Protein 3WWC (pdb70)

B-factor: mean 17.79, std 10.92, range [6.3, 58.39]

InterPro domains:
  IPR029058 Alpha/Beta hydrolase fold [G3DSA:3.40.50.1820] (49-379)
  IPR029058 Alpha/Beta hydrolase fold [SSF53474] (45-348)
  IPR050955 Plant Biomass Hydrolyzing Esterase [PTHR43037] (59-246)

Structure (mmCIF, N/CA/C/O backbone):
data_3WWC
#
_entry.id   3WWC
#
_cell.length_a   58.326
_cell.length_b   65.236
_cell.length_c   84.334
_cell.angle_alpha   90.00
_cell.angle_beta   90.00
_cell.angle_gamma   90.00
#
_symmetry.space_group_name_H-M   'P 21 21 21'
#
loop_
_entity.id
_entity.type
_entity.pdbx_description
1 polymer 'Oxidized polyvinyl alcohol hydrolase'
2 non-polymer 'CITRIC ACID'
3 non-polymer 'butanoic acid'
4 water water
#
loop_
_atom_site.group_PDB
_atom_site.id
_atom_site.type_symbol
_atom_site.label_atom_id
_atom_site.label_alt_id
_atom_site.label_comp_id
_atom_site.label_asym_id
_atom_site.label_entity_id
_atom_site.label_seq_id
_atom_site.pdbx_PDB_ins_code
_atom_site.Cartn_x
_atom_site.Cartn_y
_atom_site.Cartn_z
_atom_site.occupancy
_atom_site.B_iso_or_equiv
_atom_site.auth_seq_id
_atom_site.auth_comp_id
_atom_site.auth_asym_id
_atom_site.auth_atom_id
_atom_site.pdbx_PDB_model_num
ATOM 1 N N . VAL A 1 23 ? 17.721 -4.479 -20.740 1.00 43.50 18 VAL A N 1
ATOM 2 C CA . VAL A 1 23 ? 19.029 -5.217 -20.756 1.00 42.21 18 VAL A CA 1
ATOM 3 C C . VAL A 1 23 ? 19.279 -6.056 -22.017 1.00 41.50 18 VAL A C 1
ATOM 4 O O . VAL A 1 23 ? 18.424 -6.846 -22.432 1.00 42.88 18 VAL A O 1
ATOM 8 N N . LYS A 1 24 ? 20.467 -5.899 -22.599 1.00 39.85 19 LYS A N 1
ATOM 9 C CA . LYS A 1 24 ? 20.856 -6.642 -23.795 1.00 37.02 19 LYS A CA 1
ATOM 10 C C . LYS A 1 24 ? 22.036 -7.564 -23.464 1.00 34.03 19 LYS A C 1
ATOM 11 O O . LYS A 1 24 ? 23.053 -7.124 -22.947 1.00 34.33 19 LYS A O 1
ATOM 17 N N . TRP A 1 25 ? 21.893 -8.837 -23.761 1.00 29.04 20 TRP A N 1
ATOM 18 C CA . TRP A 1 25 ? 22.940 -9.782 -23.449 1.00 25.52 20 TRP A CA 1
ATOM 19 C C . TRP A 1 25 ? 23.946 -9.829 -24.586 1.00 25.08 20 TRP A C 1
ATOM 20 O O . TRP A 1 25 ? 23.602 -10.140 -25.723 1.00 23.73 20 TRP A O 1
ATOM 31 N N . GLU A 1 26 ? 25.205 -9.519 -24.289 1.00 23.94 21 GLU A N 1
ATOM 32 C CA . GLU A 1 26 ? 26.216 -9.522 -25.345 1.00 23.38 21 GLU A CA 1
ATOM 33 C C . GLU A 1 26 ? 27.602 -9.619 -24.728 1.00 21.18 21 GLU A C 1
ATOM 34 O O . GLU A 1 26 ? 27.811 -9.175 -23.598 1.00 19.39 21 GLU A O 1
ATOM 40 N N . CYS A 1 27 ? 28.539 -10.219 -25.453 1.00 19.48 22 CYS A N 1
ATOM 41 C CA . CYS A 1 27 ? 29.918 -10.315 -24.963 1.00 19.43 22 CYS A CA 1
ATOM 42 C C . CYS A 1 27 ? 30.864 -9.699 -25.957 1.00 19.48 22 CYS A C 1
ATOM 43 O O . CYS A 1 27 ? 30.506 -9.521 -27.125 1.00 20.18 22 CYS A O 1
ATOM 46 N N . PRO A 1 28 ? 32.055 -9.278 -25.495 1.00 18.76 23 PRO A N 1
ATOM 47 C CA . PRO A 1 28 ? 33.029 -8.721 -26.441 1.00 17.91 23 PRO A CA 1
ATOM 48 C C . PRO A 1 28 ? 33.242 -9.882 -27.399 1.00 18.47 23 PRO A C 1
ATOM 49 O O . PRO A 1 28 ? 33.246 -11.053 -27.005 1.00 16.72 23 PRO A O 1
ATOM 53 N N . ALA A 1 29 ? 33.446 -9.574 -28.668 1.00 18.43 24 ALA A N 1
ATOM 54 C CA . ALA A 1 29 ? 33.584 -10.632 -29.664 1.00 20.00 24 ALA A CA 1
ATOM 55 C C . ALA A 1 29 ? 34.554 -11.718 -29.354 1.00 20.69 24 ALA A C 1
ATOM 56 O O . ALA A 1 29 ? 35.750 -11.459 -29.075 1.00 22.31 24 ALA A O 1
ATOM 58 N N . GLY A 1 30 ? 34.044 -12.934 -29.421 1.00 21.30 25 GLY A N 1
ATOM 59 C CA . GLY A 1 30 ? 34.871 -14.094 -29.208 1.00 23.16 25 GLY A CA 1
ATOM 60 C C . GLY A 1 30 ? 35.094 -14.471 -27.760 1.00 23.09 25 GLY A C 1
ATOM 61 O O . GLY A 1 30 ? 35.776 -15.476 -27.500 1.00 23.55 25 GLY A O 1
ATOM 62 N N . TYR A 1 31 ? 34.543 -13.701 -26.819 1.00 21.45 26 TYR A N 1
ATOM 63 C CA . TYR A 1 31 ? 34.759 -14.054 -25.418 1.00 20.61 26 TYR A CA 1
ATOM 64 C C . TYR A 1 31 ? 33.919 -15.251 -25.032 1.00 20.88 26 TYR A C 1
ATOM 65 O O . TYR A 1 31 ? 32.716 -15.274 -25.252 1.00 24.65 26 TYR A O 1
ATOM 74 N N . GLU A 1 32 ? 34.529 -16.251 -24.426 1.00 21.50 27 GLU A N 1
ATOM 75 C CA . GLU A 1 32 ? 33.782 -17.445 -24.074 1.00 22.41 27 GLU A CA 1
ATOM 76 C C . GLU A 1 32 ? 33.611 -17.491 -22.565 1.00 21.53 27 GLU A C 1
ATOM 77 O O . GLU A 1 32 ? 34.546 -17.820 -21.868 1.00 21.30 27 GLU A O 1
ATOM 83 N N . VAL A 1 33 ? 32.430 -17.146 -22.071 1.00 20.83 28 VAL A N 1
ATOM 84 C CA . VAL A 1 33 ? 32.151 -17.177 -20.641 1.00 20.63 28 VAL A CA 1
ATOM 85 C C . VAL A 1 33 ? 32.106 -18.580 -20.106 1.00 20.42 28 VAL A C 1
ATOM 86 O O . VAL A 1 33 ? 31.669 -19.513 -20.796 1.00 20.16 28 VAL A O 1
ATOM 90 N N . LYS A 1 34 ? 32.576 -18.755 -18.883 1.00 17.78 29 LYS A N 1
ATOM 91 C CA . LYS A 1 34 ? 32.578 -20.066 -18.290 1.00 19.30 29 LYS A CA 1
ATOM 92 C C . LYS A 1 34 ? 32.197 -20.042 -16.830 1.00 18.76 29 LYS A C 1
ATOM 93 O O . LYS A 1 34 ? 32.190 -18.980 -16.198 1.00 17.13 29 LYS A O 1
ATOM 99 N N . GLU A 1 35 ? 31.870 -21.219 -16.299 1.00 18.37 30 GLU A N 1
ATOM 100 C CA . GLU A 1 35 ? 31.588 -21.331 -14.888 1.00 17.20 30 GLU A CA 1
ATOM 101 C C . GLU A 1 35 ? 32.954 -21.194 -14.261 1.00 16.88 30 GLU A C 1
ATOM 102 O O . GLU A 1 35 ? 33.964 -21.632 -14.825 1.00 19.32 30 GLU A O 1
ATOM 108 N N . GLY A 1 36 ? 33.014 -20.585 -13.091 1.00 14.18 31 GLY A N 1
ATOM 109 C CA . GLY A 1 36 ? 34.275 -20.421 -12.407 1.00 12.73 31 GLY A CA 1
ATOM 110 C C . GLY A 1 36 ? 35.020 -19.154 -12.799 1.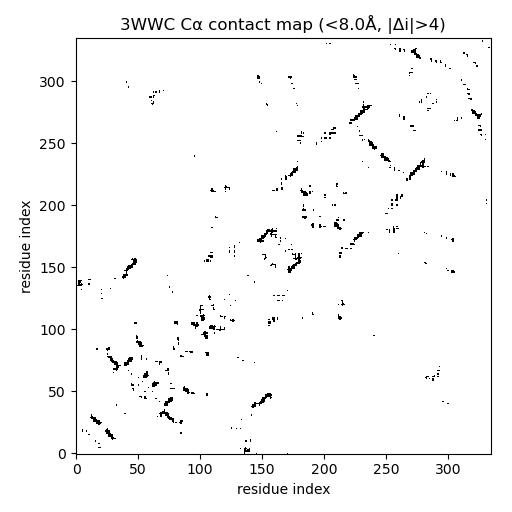00 11.74 31 GLY A C 1
ATOM 111 O O . GLY A 1 36 ? 34.396 -18.142 -13.126 1.00 11.02 31 GLY A O 1
ATOM 112 N N . LEU A 1 37 ? 36.343 -19.216 -12.810 1.00 11.16 32 LEU A N 1
ATOM 113 C CA . LEU A 1 37 ? 37.152 -18.051 -13.112 1.00 11.48 32 LEU A CA 1
ATOM 114 C C . LEU A 1 37 ? 37.221 -17.684 -14.584 1.00 12.42 32 LEU A C 1
ATOM 115 O O . LEU A 1 37 ? 37.498 -18.578 -15.424 1.00 13.47 32 LEU A O 1
ATOM 120 N N . ASN A 1 38 ? 36.914 -16.414 -14.913 1.00 10.06 33 ASN A N 1
ATOM 121 C CA . ASN A 1 38 ? 36.986 -15.887 -16.296 1.00 10.06 33 ASN A CA 1
ATOM 122 C C . ASN A 1 38 ? 38.067 -14.842 -16.274 1.00 11.71 33 ASN A C 1
ATOM 123 O O . ASN A 1 38 ? 38.058 -13.973 -15.403 1.00 11.40 33 ASN A O 1
ATOM 128 N N . VAL A 1 39 ? 39.009 -14.893 -17.208 1.00 11.37 34 VAL A N 1
ATOM 129 C CA . VAL A 1 39 ? 40.109 -13.942 -17.224 1.00 11.55 34 VAL A CA 1
ATOM 130 C C . VAL A 1 39 ? 40.212 -13.237 -18.562 1.00 11.07 34 VAL A C 1
ATOM 131 O O . VAL A 1 39 ? 39.502 -13.617 -19.512 1.00 11.59 34 VAL A O 1
ATOM 135 N N . ASP A 1 40 ? 41.072 -12.232 -18.651 1.00 11.17 35 ASP A N 1
ATOM 136 C CA . ASP A 1 40 ? 41.284 -11.446 -19.878 1.00 12.05 35 ASP A CA 1
ATOM 137 C C . ASP A 1 40 ? 40.031 -10.886 -20.538 1.00 13.33 35 ASP A C 1
ATOM 138 O O . ASP A 1 40 ? 39.915 -10.790 -21.789 1.00 13.52 35 ASP A O 1
ATOM 143 N N . PHE A 1 41 ? 39.082 -10.462 -19.701 1.00 11.28 36 PHE A N 1
ATOM 144 C CA . PHE A 1 41 ? 37.850 -9.868 -20.239 1.00 11.86 36 PHE A CA 1
ATOM 145 C C . PHE A 1 41 ? 38.240 -8.445 -20.582 1.00 12.29 36 PHE A C 1
ATOM 146 O O . PHE A 1 41 ? 38.630 -7.654 -19.711 1.00 11.78 36 PHE A O 1
ATOM 154 N N . PRO A 1 42 ? 38.112 -8.050 -21.852 1.00 12.28 37 PRO A N 1
ATOM 155 C CA . PRO A 1 42 ? 38.503 -6.705 -22.286 1.00 12.99 37 PRO A CA 1
ATOM 156 C C . PRO A 1 42 ? 37.488 -5.651 -21.944 1.00 13.98 37 PRO A C 1
ATOM 157 O O . PRO A 1 42 ? 36.319 -5.801 -22.297 1.00 16.64 37 PRO A O 1
ATOM 161 N N . HIS A 1 43 ? 37.935 -4.611 -21.257 1.00 13.23 38 HIS A N 1
ATOM 162 C CA . HIS A 1 43 ? 37.059 -3.492 -20.967 1.00 14.52 38 HIS A CA 1
ATOM 163 C C . HIS A 1 43 ? 37.862 -2.204 -20.789 1.00 15.49 38 HIS A C 1
ATOM 164 O O . HIS A 1 43 ? 38.716 -2.120 -19.931 1.00 15.57 38 HIS A O 1
ATOM 171 N N . LYS A 1 44 ? 37.554 -1.186 -21.584 1.00 18.71 39 LYS A N 1
ATOM 172 C CA . LYS A 1 44 ? 38.237 0.119 -21.492 1.00 18.85 39 LYS A CA 1
ATOM 173 C C . LYS A 1 44 ? 39.771 0.049 -21.421 1.00 19.77 39 LYS A C 1
ATOM 174 O O . LYS A 1 44 ? 40.390 0.736 -20.620 1.00 20.81 39 LYS A O 1
ATOM 180 N N . GLY A 1 45 ? 40.364 -0.803 -22.251 1.00 19.17 40 GLY A N 1
ATOM 181 C CA . GLY A 1 45 ? 41.810 -0.939 -22.262 1.00 19.91 40 GLY A CA 1
ATOM 182 C C . GLY A 1 45 ? 42.417 -1.789 -21.155 1.00 18.77 40 GLY A C 1
ATOM 183 O O . GLY A 1 45 ? 43.645 -1.906 -21.063 1.00 19.47 40 GLY A O 1
ATOM 184 N N . MET A 1 46 ? 41.583 -2.330 -20.277 1.00 16.63 41 MET A N 1
ATOM 185 C CA . MET A 1 46 ? 42.077 -3.197 -19.202 1.00 15.10 41 MET A CA 1
ATOM 186 C C . MET A 1 46 ? 41.647 -4.626 -19.484 1.00 14.00 41 MET A C 1
ATOM 187 O O . MET A 1 46 ? 40.771 -4.855 -20.311 1.00 14.39 41 MET A O 1
ATOM 192 N N . LYS A 1 47 ? 42.295 -5.578 -18.817 1.00 14.34 42 LYS A N 1
ATOM 193 C CA . LYS A 1 47 ? 41.931 -6.982 -18.909 1.00 12.63 42 LYS A CA 1
ATOM 194 C C . LYS A 1 47 ? 41.474 -7.291 -17.506 1.00 11.97 42 LYS A C 1
ATOM 195 O O . LYS A 1 47 ? 42.253 -7.165 -16.552 1.00 11.97 42 LYS A O 1
ATOM 201 N N . ARG A 1 48 ? 40.220 -7.712 -17.408 1.00 9.63 43 ARG A N 1
ATOM 202 C CA . ARG A 1 48 ? 39.600 -7.988 -16.127 1.00 9.76 43 ARG A CA 1
ATOM 203 C C . ARG A 1 48 ? 39.238 -9.447 -15.901 1.00 11.07 43 ARG A C 1
ATOM 204 O O . ARG A 1 48 ? 39.179 -10.248 -16.836 1.00 10.86 43 ARG A O 1
ATOM 212 N N . ALA A 1 49 ? 38.951 -9.801 -14.648 1.00 8.84 44 ALA A N 1
ATOM 213 C CA . ALA A 1 49 ? 38.575 -11.150 -14.327 1.00 8.92 44 ALA A CA 1
ATOM 214 C C . ALA A 1 49 ? 37.382 -11.140 -13.405 1.00 8.33 44 ALA A C 1
ATOM 215 O O . ALA A 1 49 ? 37.130 -10.150 -12.691 1.00 8.70 44 ALA A O 1
ATOM 217 N N . PHE A 1 50 ? 36.673 -12.254 -13.397 1.00 7.89 45 PHE A N 1
ATOM 218 C CA . PHE A 1 50 ? 35.511 -12.402 -12.529 1.00 8.24 45 PHE A CA 1
ATOM 219 C C . PHE A 1 50 ? 35.175 -13.866 -12.415 1.00 9.31 45 PHE A C 1
ATOM 220 O O . PHE A 1 50 ? 35.613 -14.685 -13.246 1.00 9.40 45 PHE A O 1
ATOM 228 N N . ILE A 1 51 ? 34.428 -14.225 -11.378 1.00 9.25 46 ILE A N 1
ATOM 229 C CA . ILE A 1 51 ? 34.117 -15.629 -11.113 1.00 9.77 46 ILE A CA 1
ATOM 230 C C . ILE A 1 51 ? 32.615 -15.812 -11.137 1.00 9.93 46 ILE A C 1
ATOM 231 O O . ILE A 1 51 ? 31.856 -15.041 -10.520 1.00 10.20 46 ILE A O 1
ATOM 236 N N . VAL A 1 52 ? 32.173 -16.893 -11.766 1.00 9.49 47 VAL A N 1
ATOM 237 C CA . VAL A 1 52 ? 30.754 -17.161 -11.878 1.00 10.41 47 VAL A CA 1
ATOM 238 C C . VAL A 1 52 ? 30.364 -18.438 -11.168 1.00 12.14 47 VAL A C 1
ATOM 239 O O . VAL A 1 52 ? 30.964 -19.511 -11.393 1.00 12.95 47 VAL A O 1
ATOM 243 N N . TYR A 1 53 ? 29.359 -18.346 -10.293 1.00 10.74 48 TYR A N 1
ATOM 244 C CA . TYR A 1 53 ? 28.793 -19.551 -9.657 1.00 12.44 48 TYR A CA 1
ATOM 245 C C . TYR A 1 53 ? 27.312 -19.546 -10.114 1.00 12.85 48 TYR A C 1
ATOM 246 O O . TYR A 1 53 ? 26.473 -18.783 -9.589 1.00 11.66 48 TYR A O 1
ATOM 255 N N . PRO A 1 54 ? 26.934 -20.420 -11.071 1.00 13.50 49 PRO A N 1
ATOM 256 C CA . PRO A 1 54 ? 25.541 -20.443 -11.540 1.00 12.91 49 PRO A CA 1
ATOM 257 C C . PRO A 1 54 ? 24.560 -20.887 -10.466 1.00 13.23 49 PRO A C 1
ATOM 258 O O . PRO A 1 54 ? 24.857 -21.726 -9.611 1.00 14.98 49 PRO A O 1
ATOM 262 N N . ALA A 1 55 ? 23.364 -20.303 -10.512 1.00 13.35 50 ALA A N 1
ATOM 263 C CA . ALA A 1 55 ? 22.339 -20.613 -9.533 1.00 13.46 50 ALA A CA 1
ATOM 264 C C . ALA A 1 55 ? 21.958 -22.064 -9.503 1.00 16.69 50 ALA A C 1
ATOM 265 O O . ALA A 1 55 ? 21.818 -22.660 -10.573 1.00 19.30 50 ALA A O 1
ATOM 267 N N . LYS A 1 56 ? 21.714 -22.573 -8.303 1.00 17.73 51 LYS A N 1
ATOM 268 C CA . LYS A 1 56 ? 21.227 -23.962 -8.096 1.00 22.34 51 LYS A CA 1
ATOM 269 C C . LYS A 1 56 ? 19.732 -23.967 -7.766 1.00 23.71 51 LYS A C 1
ATOM 270 O O . LYS A 1 56 ? 19.195 -22.997 -7.212 1.00 22.79 51 LYS A O 1
ATOM 276 N N . ASN A 1 57 ? 19.062 -25.090 -8.068 1.00 25.05 52 ASN A N 1
ATOM 277 C CA . ASN A 1 57 ? 17.616 -25.270 -7.796 1.00 26.29 52 ASN A CA 1
ATOM 278 C C . ASN A 1 57 ? 16.692 -24.232 -8.426 1.00 26.82 52 ASN A C 1
ATOM 279 O O . ASN A 1 57 ? 15.604 -23.951 -7.880 1.00 28.20 52 ASN A O 1
ATOM 284 N N . VAL A 1 58 ? 17.100 -23.683 -9.569 1.00 25.79 53 VAL A N 1
ATOM 285 C CA . VAL A 1 58 ? 16.308 -22.655 -10.242 1.00 27.38 53 VAL A CA 1
ATOM 286 C C . VAL A 1 58 ? 16.031 -23.010 -11.699 1.00 28.51 53 VAL A C 1
ATOM 287 O O . VAL A 1 58 ? 16.956 -23.386 -12.418 1.00 29.99 53 VAL A O 1
ATOM 291 N N . SER A 1 59 ? 14.784 -22.906 -12.147 1.00 28.25 54 SER A N 1
ATOM 292 C CA . SER A 1 59 ? 14.570 -23.125 -13.575 1.00 29.20 54 SER A CA 1
ATOM 293 C C . SER A 1 59 ? 14.137 -21.741 -14.076 1.00 27.78 54 SER A C 1
ATOM 294 O O . SER A 1 59 ? 13.399 -21.008 -13.375 1.00 29.02 54 SER A O 1
ATOM 297 N N . GLY A 1 60 ? 14.615 -21.371 -15.258 1.00 25.10 55 GLY A N 1
ATOM 298 C CA . GLY A 1 60 ? 14.296 -20.078 -15.837 1.00 22.21 55 GLY A CA 1
ATOM 299 C C . GLY A 1 60 ? 15.292 -19.007 -15.377 1.00 20.05 55 GLY A C 1
ATOM 300 O O . GLY A 1 60 ? 16.265 -19.333 -14.707 1.00 20.60 55 GLY A O 1
ATOM 301 N N . PRO A 1 61 ? 15.072 -17.737 -15.722 1.00 18.78 56 PRO A N 1
ATOM 302 C CA . PRO A 1 61 ? 15.991 -16.666 -15.327 1.00 16.72 56 PRO A CA 1
ATOM 303 C C . PRO A 1 61 ? 16.241 -16.563 -13.810 1.00 15.58 56 PRO A C 1
ATOM 304 O O . PRO A 1 61 ? 15.346 -16.550 -12.989 1.00 17.55 56 PRO A O 1
ATOM 308 N N . ALA A 1 62 ? 17.508 -16.484 -13.455 1.00 13.76 57 ALA A N 1
ATOM 309 C CA . ALA A 1 62 ? 17.844 -16.413 -12.043 1.00 11.42 57 ALA A CA 1
ATOM 310 C C . ALA A 1 62 ? 18.219 -15.025 -11.621 1.00 10.15 57 ALA A C 1
ATOM 311 O O . ALA A 1 62 ? 18.760 -14.272 -12.410 1.00 10.01 57 ALA A O 1
ATOM 313 N N . PRO A 1 63 ? 17.934 -14.669 -10.363 1.00 10.10 58 PRO A N 1
ATOM 314 C CA . PRO A 1 63 ? 18.322 -13.351 -9.846 1.00 9.70 58 PRO A CA 1
ATOM 315 C C . PRO A 1 63 ? 19.876 -13.451 -9.729 1.00 10.51 58 PRO A C 1
ATOM 316 O O . PRO A 1 63 ? 20.454 -14.555 -9.617 1.00 10.14 58 PRO A O 1
ATOM 320 N N . VAL A 1 64 ? 20.499 -12.290 -9.776 1.00 8.22 59 VAL A N 1
ATOM 321 C CA . VAL A 1 64 ? 21.958 -12.134 -9.790 1.00 8.15 59 VAL A CA 1
ATOM 322 C C . VAL A 1 64 ? 22.454 -11.419 -8.590 1.00 7.70 59 VAL A C 1
ATOM 323 O O . VAL A 1 64 ? 21.847 -10.437 -8.129 1.00 8.96 59 VAL A O 1
ATOM 327 N N . TRP A 1 65 ? 23.585 -11.920 -8.078 1.00 6.61 60 TRP A N 1
ATOM 328 C CA . TRP A 1 65 ? 24.277 -11.299 -6.950 1.00 6.65 60 TRP A CA 1
ATOM 329 C C . TRP A 1 65 ? 25.714 -11.035 -7.398 1.00 7.66 60 TRP A C 1
ATOM 330 O O . TRP A 1 65 ? 26.426 -11.979 -7.800 1.00 7.31 60 TRP A O 1
ATOM 341 N N . VAL A 1 66 ? 26.164 -9.780 -7.289 1.00 6.54 61 VAL A N 1
ATOM 342 C CA . VAL A 1 66 ? 27.522 -9.363 -7.657 1.00 7.66 61 VAL A CA 1
ATOM 343 C C . VAL A 1 66 ? 28.164 -8.858 -6.362 1.00 6.91 61 VAL A C 1
ATOM 344 O O . VAL A 1 66 ? 28.044 -7.688 -6.014 1.00 6.98 61 VAL A O 1
ATOM 348 N N . PRO A 1 67 ? 28.852 -9.751 -5.634 1.00 7.51 62 PRO A N 1
ATOM 349 C CA . PRO A 1 67 ? 29.494 -9.377 -4.378 1.00 7.48 62 PRO A CA 1
ATOM 350 C C . PRO A 1 67 ? 30.891 -8.846 -4.602 1.00 6.91 62 PRO A C 1
ATOM 351 O O . PRO A 1 67 ? 31.655 -9.352 -5.456 1.00 8.09 62 PRO A O 1
ATOM 355 N N . MET A 1 68 ? 31.227 -7.831 -3.812 1.00 6.86 63 MET A N 1
ATOM 356 C CA . MET A 1 68 ? 32.561 -7.221 -3.908 1.00 7.49 63 MET A CA 1
ATOM 357 C C . MET A 1 68 ? 33.271 -7.228 -2.587 1.00 8.28 63 MET A C 1
ATOM 358 O O . MET A 1 68 ? 32.701 -6.838 -1.566 1.00 8.54 63 MET A O 1
ATOM 363 N N . THR A 1 69 ? 34.538 -7.632 -2.606 1.00 8.66 64 THR A N 1
ATOM 364 C CA . THR A 1 69 ? 35.357 -7.580 -1.411 1.00 8.18 64 THR A CA 1
ATOM 365 C C . THR A 1 69 ? 35.784 -6.145 -1.126 1.00 8.89 64 THR A C 1
ATOM 366 O O . THR A 1 69 ? 35.431 -5.193 -1.861 1.00 8.20 64 THR A O 1
ATOM 370 N N . GLY A 1 70 ? 36.542 -5.994 -0.050 1.00 7.72 65 GLY A N 1
ATOM 371 C CA . GLY A 1 70 ? 37.019 -4.674 0.363 1.00 9.33 65 GLY A CA 1
ATOM 372 C C . GLY A 1 70 ? 38.484 -4.432 0.039 1.00 8.74 65 GLY A C 1
ATOM 373 O O . GLY A 1 70 ? 38.970 -4.729 -1.053 1.00 10.01 65 GLY A O 1
ATOM 374 N N . SER A 1 71 ? 39.180 -3.859 1.015 1.00 9.88 66 SER A N 1
ATOM 375 C CA . SER A 1 71 ? 40.592 -3.503 0.823 1.00 9.20 66 SER A CA 1
ATOM 376 C C . SER A 1 71 ? 41.592 -4.562 1.110 1.00 9.77 66 SER A C 1
ATOM 377 O O . SER A 1 71 ? 42.611 -4.629 0.431 1.00 10.97 66 SER A O 1
ATOM 380 N N . VAL A 1 72 ? 41.284 -5.447 2.059 1.00 10.84 67 VAL A N 1
ATOM 381 C CA . VAL A 1 72 ? 42.256 -6.482 2.437 1.00 13.86 67 VAL A CA 1
ATOM 382 C C . VAL A 1 72 ? 41.843 -7.925 2.180 1.00 13.94 67 VAL A C 1
ATOM 383 O O . VAL A 1 72 ? 42.705 -8.773 1.963 1.00 17.54 67 VAL A O 1
ATOM 387 N N . GLU A 1 73 ? 40.554 -8.237 2.167 1.00 10.71 68 GLU A N 1
ATOM 388 C CA . GLU A 1 73 ? 40.166 -9.604 1.876 1.00 10.14 68 GLU A CA 1
ATOM 389 C C . GLU A 1 73 ? 40.215 -9.888 0.400 1.00 9.51 68 GLU A C 1
ATOM 390 O O . GLU A 1 73 ? 39.861 -9.017 -0.405 1.00 10.04 68 GLU A O 1
ATOM 396 N N . SER A 1 74 ? 40.623 -11.086 0.005 1.00 9.15 69 SER A N 1
ATOM 397 C CA . SER A 1 74 ? 40.624 -11.409 -1.412 1.00 7.80 69 SER A CA 1
ATOM 398 C C . SER A 1 74 ? 39.230 -11.678 -1.959 1.00 8.89 69 SER A C 1
ATOM 399 O O . SER A 1 74 ? 38.273 -11.846 -1.192 1.00 8.43 69 SER A O 1
ATOM 402 N N . THR A 1 75 ? 39.102 -11.669 -3.273 1.00 8.65 70 THR A N 1
ATOM 403 C CA . THR A 1 75 ? 37.808 -12.028 -3.867 1.00 8.34 70 THR A CA 1
ATOM 404 C C . THR A 1 75 ? 37.495 -13.469 -3.443 1.00 9.87 70 THR A C 1
ATOM 405 O O . THR A 1 75 ? 36.353 -13.781 -3.105 1.00 9.31 70 THR A O 1
ATOM 409 N N . ASN A 1 76 ? 38.486 -14.367 -3.465 1.00 8.92 71 ASN A N 1
ATOM 410 C CA . ASN A 1 76 ? 38.226 -15.745 -3.007 1.00 8.93 71 ASN A CA 1
ATOM 411 C C . ASN A 1 76 ? 37.790 -15.789 -1.558 1.00 9.21 71 ASN A C 1
ATOM 412 O O . ASN A 1 76 ? 36.871 -16.574 -1.200 1.00 10.11 71 ASN A O 1
ATOM 417 N N . ASP A 1 77 ? 38.382 -14.953 -0.713 1.00 8.56 72 ASP A N 1
ATOM 418 C CA . ASP A 1 77 ? 37.953 -14.902 0.693 1.00 7.94 72 ASP A CA 1
ATOM 419 C C . ASP A 1 77 ? 36.456 -14.487 0.743 1.00 9.86 72 ASP A C 1
ATOM 420 O O . ASP A 1 77 ? 35.640 -15.139 1.367 1.00 10.14 72 ASP A O 1
ATOM 425 N N . ASN A 1 78 ? 36.119 -13.406 0.066 1.00 8.43 73 ASN A N 1
ATOM 426 C CA . ASN A 1 78 ? 34.745 -12.905 0.073 1.00 8.35 73 ASN A CA 1
ATOM 427 C C . ASN A 1 78 ? 33.787 -13.960 -0.425 1.00 9.14 73 ASN A C 1
ATOM 428 O O . ASN A 1 78 ? 32.636 -14.011 0.013 1.00 9.66 73 ASN A O 1
ATOM 433 N N . LEU A 1 79 ? 34.226 -14.810 -1.341 1.00 8.62 74 LEU A N 1
ATOM 434 C CA . LEU A 1 79 ? 33.366 -15.832 -1.899 1.00 8.19 74 LEU A CA 1
ATOM 435 C C . LEU A 1 79 ? 33.320 -17.141 -1.113 1.00 9.39 74 LEU A C 1
ATOM 436 O O . LEU A 1 79 ? 32.286 -17.845 -1.146 1.00 10.19 74 LEU A O 1
ATOM 441 N N . THR A 1 80 ? 34.412 -17.489 -0.414 1.00 8.94 75 THR A N 1
ATOM 442 C CA . THR A 1 80 ? 34.446 -18.831 0.196 1.00 9.48 75 THR A CA 1
ATOM 443 C C . THR A 1 80 ? 34.755 -18.931 1.665 1.00 10.84 75 THR A C 1
ATOM 444 O O . THR A 1 80 ? 34.646 -20.055 2.235 1.00 12.71 75 THR A O 1
ATOM 448 N N . VAL A 1 81 ? 35.208 -17.864 2.315 1.00 9.54 76 VAL A N 1
ATOM 449 C CA . VAL A 1 81 ? 35.580 -17.952 3.726 1.00 10.03 76 VAL A CA 1
ATOM 450 C C . VAL A 1 81 ? 34.424 -17.432 4.554 1.00 10.47 76 VAL A C 1
ATOM 451 O O . VAL A 1 81 ? 33.929 -16.312 4.312 1.00 10.56 76 VAL A O 1
ATOM 455 N N . ALA A 1 82 ? 33.959 -18.239 5.516 1.00 11.92 77 ALA A N 1
ATOM 456 C CA . ALA A 1 82 ? 32.807 -17.846 6.290 1.00 12.46 77 ALA A CA 1
ATOM 457 C C . ALA A 1 82 ? 32.878 -16.492 6.959 1.00 12.65 77 ALA A C 1
ATOM 458 O O . ALA A 1 82 ? 31.895 -15.737 6.937 1.00 13.53 77 ALA A O 1
ATOM 460 N N . ARG A 1 83 ? 34.017 -16.165 7.578 1.00 11.83 78 ARG A N 1
ATOM 461 C CA . ARG A 1 83 ? 34.157 -14.887 8.270 1.00 15.28 78 ARG A CA 1
ATOM 462 C C . ARG A 1 83 ? 34.177 -13.706 7.313 1.00 11.60 78 ARG A C 1
ATOM 463 O O . ARG A 1 83 ? 34.012 -12.591 7.731 1.00 12.16 78 ARG A O 1
ATOM 471 N N . SER A 1 84 ? 34.333 -13.978 6.020 1.00 10.00 79 SER A N 1
ATOM 472 C CA . SER A 1 84 ? 34.367 -12.935 4.997 1.00 9.13 79 SER A CA 1
ATOM 473 C C . SER A 1 84 ? 33.071 -12.890 4.210 1.00 9.56 79 SER A C 1
ATOM 474 O O . SER A 1 84 ? 32.961 -12.114 3.262 1.00 9.28 79 SER A O 1
ATOM 477 N N . GLY A 1 85 ? 32.137 -13.752 4.560 1.00 9.73 80 GLY A N 1
ATOM 478 C CA . GLY A 1 85 ? 30.821 -13.750 3.901 1.00 10.52 80 GLY A CA 1
ATOM 479 C C . GLY A 1 85 ? 30.441 -14.965 3.106 1.00 10.19 80 GLY A C 1
ATOM 480 O O . GLY A 1 85 ? 29.256 -15.192 2.843 1.00 10.29 80 GLY A O 1
ATOM 481 N N . ALA A 1 86 ? 31.441 -15.734 2.689 1.00 9.54 81 ALA A N 1
ATOM 482 C CA . ALA A 1 86 ? 31.231 -16.945 1.853 1.00 9.61 81 ALA A CA 1
ATOM 483 C C . ALA A 1 86 ? 30.095 -16.693 0.868 1.00 9.09 81 ALA A C 1
ATOM 484 O O . ALA A 1 86 ? 29.132 -17.440 0.768 1.00 9.17 81 ALA A O 1
ATOM 486 N N . ASN A 1 87 ? 30.274 -15.657 0.048 1.00 8.99 82 ASN A N 1
ATOM 487 C CA . ASN A 1 87 ? 29.209 -15.221 -0.857 1.00 8.19 82 ASN A CA 1
ATOM 488 C C . ASN A 1 87 ? 28.853 -16.200 -1.987 1.00 9.43 82 ASN A C 1
ATOM 489 O O . ASN A 1 87 ? 27.765 -16.088 -2.565 1.00 8.93 82 ASN A O 1
ATOM 494 N N . SER A 1 88 ? 29.752 -17.128 -2.333 1.00 8.55 83 SER A N 1
ATOM 495 C CA . SER A 1 88 ? 29.419 -18.102 -3.355 1.00 8.66 83 SER A CA 1
ATOM 496 C C . SER A 1 88 ? 28.310 -19.029 -2.911 1.00 9.52 83 SER A C 1
ATOM 497 O O . SER A 1 88 ? 27.677 -19.637 -3.748 1.00 9.89 83 SER A O 1
ATOM 500 N N . ILE A 1 89 ? 28.074 -19.120 -1.617 1.00 9.06 84 ILE A N 1
ATOM 501 C CA . ILE A 1 89 ? 27.021 -19.982 -1.094 1.00 11.69 84 ILE A CA 1
ATOM 502 C C . ILE A 1 89 ? 25.659 -19.507 -1.518 1.00 12.02 84 ILE A C 1
ATOM 503 O O . ILE A 1 89 ? 24.704 -20.329 -1.560 1.00 13.45 84 ILE A O 1
ATOM 508 N N . LEU A 1 90 ? 25.529 -18.234 -1.884 1.00 10.69 85 LEU A N 1
ATOM 509 C CA . LEU A 1 90 ? 24.219 -17.776 -2.401 1.00 11.29 85 LEU A CA 1
ATOM 510 C C . LEU A 1 90 ? 23.843 -18.501 -3.690 1.00 10.17 85 LEU A C 1
ATOM 511 O O . LEU A 1 90 ? 22.681 -18.470 -4.075 1.00 9.86 85 LEU A O 1
ATOM 516 N N . ALA A 1 91 ? 24.772 -19.120 -4.400 1.00 8.60 86 ALA A N 1
ATOM 517 C CA . ALA A 1 91 ? 24.381 -19.887 -5.582 1.00 9.03 86 ALA A CA 1
ATOM 518 C C . ALA A 1 91 ? 23.540 -21.115 -5.139 1.00 10.51 86 ALA A C 1
ATOM 519 O O . ALA A 1 91 ? 22.616 -21.490 -5.834 1.00 13.07 86 ALA A O 1
ATOM 521 N N . ASP A 1 92 ? 23.806 -21.656 -3.961 1.00 11.99 87 ASP A N 1
ATOM 522 C CA . ASP A 1 92 ? 23.033 -22.776 -3.414 1.00 13.82 87 ASP A CA 1
ATOM 523 C C . ASP A 1 92 ? 21.676 -22.244 -2.965 1.00 13.34 87 ASP A C 1
ATOM 524 O O . ASP A 1 92 ? 20.794 -23.028 -2.637 1.00 14.50 87 ASP A O 1
ATOM 529 N N . HIS A 1 93 ? 21.521 -20.911 -2.948 1.00 11.83 88 HIS A N 1
ATOM 530 C CA . HIS A 1 93 ? 20.268 -20.264 -2.533 1.00 11.71 88 HIS A CA 1
ATOM 531 C C . HIS A 1 93 ? 19.470 -19.802 -3.735 1.00 11.31 88 HIS A C 1
ATOM 532 O O . HIS A 1 93 ? 18.469 -19.107 -3.571 1.00 13.01 88 HIS A O 1
ATOM 539 N N . GLY A 1 94 ? 19.934 -20.120 -4.933 1.00 10.83 89 GLY A N 1
ATOM 540 C CA . GLY A 1 94 ? 19.219 -19.776 -6.163 1.00 11.92 89 GLY A CA 1
ATOM 541 C C . GLY A 1 94 ? 19.591 -18.469 -6.842 1.00 11.18 89 GLY A C 1
ATOM 542 O O . GLY A 1 94 ? 18.787 -17.904 -7.562 1.00 12.93 89 GLY A O 1
ATOM 543 N N . TYR A 1 95 ? 20.816 -17.992 -6.631 1.00 10.67 90 TYR A N 1
ATOM 544 C CA . TYR A 1 95 ? 21.270 -16.782 -7.277 1.00 8.92 90 TYR A CA 1
ATOM 545 C C . TYR A 1 95 ? 22.476 -17.106 -8.116 1.00 9.84 90 TYR A C 1
ATOM 546 O O . TYR A 1 95 ? 23.278 -17.938 -7.711 1.00 10.83 90 TYR A O 1
ATOM 555 N N . THR A 1 96 ? 22.567 -16.483 -9.276 1.00 8.86 91 THR A N 1
ATOM 556 C CA . THR A 1 96 ? 23.783 -16.645 -10.067 1.00 10.01 91 THR A CA 1
ATOM 557 C C . THR A 1 96 ? 24.731 -15.545 -9.543 1.00 9.52 91 THR A C 1
ATOM 558 O O . THR A 1 96 ? 24.438 -14.341 -9.578 1.00 9.58 91 THR A O 1
ATOM 562 N N . VAL A 1 97 ? 25.833 -16.002 -8.972 1.00 8.53 92 VAL A N 1
ATOM 563 C CA . VAL A 1 97 ? 26.828 -15.122 -8.340 1.00 8.60 92 VAL A CA 1
ATOM 564 C C . VAL A 1 97 ? 27.910 -14.796 -9.363 1.00 8.68 92 VAL A C 1
ATOM 565 O O . VAL A 1 97 ? 28.491 -15.691 -9.975 1.00 9.86 92 VAL A O 1
ATOM 569 N N . ILE A 1 98 ? 28.145 -13.499 -9.591 1.00 7.85 93 ILE A N 1
ATOM 570 C CA . ILE A 1 98 ? 29.115 -13.038 -10.602 1.00 7.12 93 ILE A CA 1
ATOM 571 C C . ILE A 1 98 ? 29.969 -12.043 -9.834 1.00 7.55 93 ILE A C 1
ATOM 572 O O . ILE A 1 98 ? 29.545 -10.904 -9.572 1.00 8.02 93 ILE A O 1
ATOM 577 N N . ALA A 1 99 ? 31.195 -12.471 -9.470 1.00 8.28 94 ALA A N 1
ATOM 578 C CA . ALA A 1 99 ? 32.063 -11.718 -8.558 1.00 7.99 94 ALA A CA 1
ATOM 579 C C . ALA A 1 99 ? 33.253 -11.157 -9.257 1.00 8.32 94 ALA A C 1
ATOM 580 O O . ALA A 1 99 ? 34.120 -11.909 -9.722 1.00 9.24 94 ALA A O 1
ATOM 582 N N . PRO A 1 100 ? 33.354 -9.846 -9.329 1.00 7.05 95 PRO A N 1
ATOM 583 C CA . PRO A 1 100 ? 34.493 -9.231 -10.018 1.00 7.55 95 PRO A CA 1
ATOM 584 C C . PRO A 1 100 ? 35.751 -9.203 -9.188 1.00 8.22 95 PRO A C 1
ATOM 585 O O . PRO A 1 100 ? 35.698 -9.062 -7.975 1.00 8.80 95 PRO A O 1
ATOM 589 N N . VAL A 1 101 ? 36.892 -9.342 -9.867 1.00 8.14 96 VAL A N 1
ATOM 590 C CA . VAL A 1 101 ? 38.214 -9.225 -9.218 1.00 7.61 96 VAL A CA 1
ATOM 591 C C . VAL A 1 101 ? 38.621 -7.760 -9.339 1.00 7.47 96 VAL A C 1
ATOM 592 O O . VAL A 1 101 ? 38.371 -7.112 -10.378 1.00 9.23 96 VAL A O 1
ATOM 596 N N . ARG A 1 102 ? 39.258 -7.222 -8.311 1.00 7.13 97 ARG A N 1
ATOM 597 C CA . ARG A 1 102 ? 39.702 -5.828 -8.303 1.00 7.84 97 ARG A CA 1
ATOM 598 C C . ARG A 1 102 ? 40.802 -5.602 -9.357 1.00 7.63 97 ARG A C 1
ATOM 599 O O . ARG A 1 102 ? 41.670 -6.477 -9.564 1.00 8.25 97 ARG A O 1
ATOM 607 N N . ALA A 1 103 ? 40.767 -4.457 -10.031 1.00 8.90 98 ALA A N 1
ATOM 608 C CA . ALA A 1 103 ? 41.765 -4.166 -11.055 1.00 8.99 98 ALA A CA 1
ATOM 609 C C . ALA A 1 103 ? 43.189 -4.246 -10.477 1.00 10.67 98 ALA A C 1
ATOM 610 O O . ALA A 1 103 ? 44.103 -4.829 -11.108 1.00 9.92 98 ALA A O 1
ATOM 612 N N . CYS A 1 104 ? 43.367 -3.700 -9.277 1.00 9.39 99 CYS A N 1
ATOM 613 C CA . CYS A 1 104 ? 44.670 -3.700 -8.630 1.00 10.15 99 CYS A CA 1
ATOM 614 C C . CYS A 1 104 ? 45.218 -5.115 -8.380 1.00 10.46 99 CYS A C 1
ATOM 615 O O . CYS A 1 104 ? 46.415 -5.258 -8.169 1.00 11.60 99 CYS A O 1
ATOM 618 N N . ALA A 1 105 ? 44.346 -6.127 -8.332 1.00 9.17 100 ALA A N 1
ATOM 619 C CA . ALA A 1 105 ? 44.810 -7.506 -8.067 1.00 9.22 100 ALA A CA 1
ATOM 620 C C . ALA A 1 105 ? 45.385 -8.192 -9.308 1.00 10.49 100 ALA A C 1
ATOM 621 O O . ALA A 1 105 ? 45.805 -9.357 -9.241 1.00 10.80 100 ALA A O 1
ATOM 623 N N . ASN A 1 106 ? 45.357 -7.498 -10.443 1.00 9.68 101 ASN A N 1
ATOM 624 C CA . ASN A 1 106 ? 45.931 -8.045 -11.685 1.00 10.77 101 ASN A CA 1
ATOM 625 C C . ASN A 1 106 ? 45.412 -9.419 -11.988 1.00 10.67 101 ASN A C 1
ATOM 626 O O . ASN A 1 106 ? 46.170 -10.334 -12.341 1.00 10.84 101 ASN A O 1
ATOM 631 N N . GLN A 1 107 ? 44.086 -9.534 -11.901 1.00 9.79 102 GLN A N 1
ATOM 632 C CA . GLN A 1 107 ? 43.328 -10.725 -12.205 1.00 8.99 102 GLN A CA 1
ATOM 633 C C . GLN A 1 107 ? 43.468 -11.909 -11.278 1.00 9.84 102 GLN A C 1
ATOM 634 O O . GLN A 1 107 ? 42.878 -12.958 -11.559 1.00 11.18 102 GLN A O 1
ATOM 640 N N . ASP A 1 108 ? 44.168 -11.717 -10.146 1.00 9.24 103 ASP A N 1
ATOM 641 C CA . ASP A 1 108 ? 44.376 -12.812 -9.220 1.00 9.86 103 ASP A CA 1
ATOM 642 C C . ASP A 1 108 ? 43.319 -12.731 -8.126 1.00 9.50 103 ASP A C 1
ATOM 643 O O . ASP A 1 108 ? 43.352 -11.817 -7.312 1.00 8.55 103 ASP A O 1
ATOM 648 N N . PRO A 1 109 ? 42.371 -13.674 -8.105 1.00 9.08 104 PRO A N 1
ATOM 649 C CA . PRO A 1 109 ? 41.325 -13.628 -7.070 1.00 8.40 104 PRO A CA 1
ATOM 650 C C . PRO A 1 109 ? 41.796 -13.946 -5.686 1.00 8.67 104 PRO A C 1
ATOM 651 O O . PRO A 1 109 ? 41.032 -13.857 -4.734 1.00 9.42 104 PRO A O 1
ATOM 655 N N . ASN A 1 110 ? 43.080 -14.287 -5.527 1.00 9.52 105 ASN A N 1
ATOM 656 C CA . ASN A 1 110 ? 43.615 -14.578 -4.188 1.00 9.59 105 ASN A CA 1
ATOM 657 C C . ASN A 1 110 ? 44.383 -13.418 -3.586 1.00 8.50 105 ASN A C 1
ATOM 658 O O . ASN A 1 110 ? 44.701 -13.455 -2.408 1.00 9.32 105 ASN A O 1
ATOM 663 N N . ILE A 1 111 ? 44.699 -12.393 -4.363 1.00 7.82 106 ILE A N 1
ATOM 664 C CA . ILE A 1 111 ? 45.372 -11.217 -3.813 1.00 7.58 106 ILE A CA 1
ATOM 665 C C . ILE A 1 111 ? 44.519 -10.653 -2.699 1.00 9.03 106 ILE A C 1
ATOM 666 O O . ILE A 1 111 ? 43.268 -10.518 -2.857 1.00 8.48 106 ILE A O 1
ATOM 671 N N . ARG A 1 112 ? 45.148 -10.330 -1.573 1.00 7.78 107 ARG A N 1
ATOM 672 C CA . ARG A 1 112 ? 44.446 -9.753 -0.426 1.00 8.32 107 ARG A CA 1
ATOM 673 C C . ARG A 1 112 ? 44.722 -8.252 -0.409 1.00 9.28 107 ARG A C 1
ATOM 674 O O . ARG A 1 112 ? 44.080 -7.538 -1.181 1.00 11.23 107 ARG A O 1
ATOM 682 N N . GLY A 1 113 ? 45.605 -7.729 0.437 1.00 8.28 108 GLY A N 1
ATOM 683 C CA . GLY A 1 113 ? 45.835 -6.298 0.380 1.00 9.68 108 GLY A CA 1
ATOM 684 C C . GLY A 1 113 ? 47.035 -5.858 -0.460 1.00 11.12 108 GLY A C 1
ATOM 685 O O . GLY A 1 113 ? 47.210 -4.660 -0.620 1.00 11.31 108 GLY A O 1
ATOM 686 N N . GLU A 1 114 ? 47.799 -6.797 -1.015 1.00 10.39 109 GLU A N 1
ATOM 687 C CA . GLU A 1 114 ? 49.003 -6.450 -1.761 1.00 10.58 109 GLU A CA 1
ATOM 688 C C . GLU A 1 114 ? 48.686 -5.611 -2.996 1.00 12.63 109 GLU A C 1
ATOM 689 O O . GLU A 1 114 ? 47.982 -6.058 -3.887 1.00 13.09 109 GLU A O 1
ATOM 695 N N . ARG A 1 115 ? 49.239 -4.388 -3.019 1.00 12.83 110 ARG A N 1
ATOM 696 C CA . ARG A 1 115 ? 49.050 -3.430 -4.098 1.00 14.10 110 ARG A CA 1
ATOM 697 C C . ARG A 1 115 ? 47.626 -3.031 -4.298 1.00 15.57 110 ARG A C 1
ATOM 698 O O . ARG A 1 115 ? 47.303 -2.526 -5.380 1.00 18.15 110 ARG A O 1
ATOM 706 N N . CYS A 1 116 ? 46.771 -3.315 -3.322 1.00 13.22 111 CYS A N 1
ATOM 707 C CA . CYS A 1 116 ? 45.372 -2.931 -3.375 1.00 11.88 111 CYS A CA 1
ATOM 708 C C . CYS A 1 116 ? 44.968 -2.049 -2.215 1.00 12.40 111 CYS A C 1
ATOM 709 O O . CYS A 1 116 ? 44.190 -1.117 -2.385 1.00 12.30 111 CYS A O 1
ATOM 712 N N . ASN A 1 117 ? 45.473 -2.349 -1.018 1.00 10.37 112 ASN A N 1
ATOM 713 C CA . ASN A 1 117 ? 45.059 -1.627 0.176 1.00 11.30 112 ASN A CA 1
ATOM 714 C C . ASN A 1 117 ? 45.848 -0.340 0.359 1.00 12.83 112 ASN A C 1
ATOM 715 O O . ASN A 1 117 ? 46.886 -0.317 1.052 1.00 14.16 112 ASN A O 1
ATOM 720 N N . GLY A 1 118 ? 45.375 0.740 -0.256 1.00 12.62 113 GLY A N 1
ATOM 721 C CA . GLY A 1 118 ? 46.058 2.005 -0.142 1.00 12.77 113 GLY A CA 1
ATOM 722 C C . GLY A 1 118 ? 45.371 3.013 -1.044 1.00 14.48 113 GLY A C 1
ATOM 723 O O . GLY A 1 118 ? 44.404 2.688 -1.738 1.00 12.75 113 GLY A O 1
ATOM 724 N N . PRO A 1 119 ? 45.862 4.243 -1.067 1.00 14.35 114 PRO A N 1
ATOM 725 C CA . PRO A 1 119 ? 45.315 5.333 -1.870 1.00 13.94 114 PRO A CA 1
ATOM 726 C C . PRO A 1 119 ? 45.275 5.020 -3.368 1.00 12.78 114 PRO A C 1
ATOM 727 O O . PRO A 1 119 ? 46.111 4.277 -3.920 1.00 13.89 114 PRO A O 1
ATOM 731 N N . GLY A 1 120 ? 44.294 5.592 -4.051 1.00 12.58 115 GLY A N 1
ATOM 732 C CA . GLY A 1 120 ? 44.176 5.361 -5.465 1.00 12.76 115 GLY A CA 1
ATOM 733 C C . GLY A 1 120 ? 45.078 6.276 -6.268 1.00 13.23 115 GLY A C 1
ATOM 734 O O . GLY A 1 120 ? 45.764 7.151 -5.711 1.00 16.77 115 GLY A O 1
ATOM 735 N N . SER A 1 121 ? 45.059 6.077 -7.567 1.00 13.59 116 SER A N 1
ATOM 736 C CA . SER A 1 121 ? 45.855 6.912 -8.460 1.00 14.23 116 SER A CA 1
ATOM 737 C C . SER A 1 121 ? 44.948 7.372 -9.582 1.00 12.68 116 SER A C 1
ATOM 738 O O . SER A 1 121 ? 43.755 6.994 -9.608 1.00 12.14 116 SER A O 1
ATOM 741 N N . ASN A 1 122 ? 45.451 8.204 -10.499 1.00 13.07 117 ASN A N 1
ATOM 742 C CA . ASN A 1 122 ? 44.646 8.645 -11.639 1.00 13.29 117 ASN A CA 1
ATOM 743 C C . ASN A 1 122 ? 43.349 9.331 -11.313 1.00 11.85 117 ASN A C 1
ATOM 744 O O . ASN A 1 122 ? 42.391 9.251 -12.075 1.00 13.68 117 ASN A O 1
ATOM 749 N N . GLY A 1 123 ? 43.329 10.024 -10.181 1.00 11.74 118 GLY A N 1
ATOM 750 C CA . GLY A 1 123 ? 42.128 10.745 -9.801 1.00 10.48 118 GLY A CA 1
ATOM 751 C C . GLY A 1 123 ? 41.178 9.986 -8.898 1.00 11.15 118 GLY A C 1
ATOM 752 O O . GLY A 1 123 ? 40.170 10.543 -8.511 1.00 11.09 118 GLY A O 1
ATOM 753 N N . TRP A 1 124 ? 41.506 8.746 -8.558 1.00 10.02 119 TRP A N 1
ATOM 754 C CA . TRP A 1 124 ? 40.673 7.923 -7.673 1.00 10.00 119 TRP A CA 1
ATOM 755 C C . TRP A 1 124 ? 41.113 8.020 -6.241 1.00 10.10 119 TRP A C 1
ATOM 756 O O . TRP A 1 124 ? 42.319 8.097 -5.929 1.00 10.76 119 TRP A O 1
ATOM 767 N N . ASN A 1 125 ? 40.151 7.984 -5.331 1.00 9.56 120 ASN A N 1
ATOM 768 C CA . ASN A 1 125 ? 40.482 8.105 -3.939 1.00 10.11 120 ASN A CA 1
ATOM 769 C C . ASN A 1 125 ? 41.200 6.924 -3.298 1.00 9.42 120 ASN A C 1
ATOM 770 O O . ASN A 1 125 ? 42.187 7.094 -2.538 1.00 11.46 120 ASN A O 1
ATOM 775 N N . TRP A 1 126 ? 40.723 5.726 -3.610 1.00 9.71 121 TRP A N 1
ATOM 776 C CA . TRP A 1 126 ? 41.161 4.499 -2.941 1.00 8.37 121 TRP A CA 1
ATOM 777 C C . TRP A 1 126 ? 41.367 3.399 -3.981 1.00 9.35 121 TRP A C 1
ATOM 778 O O . TRP A 1 126 ? 40.557 3.203 -4.861 1.00 9.59 121 TRP A O 1
ATOM 789 N N . ASN A 1 127 ? 42.467 2.687 -3.882 1.00 9.78 122 ASN A N 1
ATOM 790 C CA . ASN A 1 127 ? 42.848 1.725 -4.928 1.00 8.76 122 ASN A CA 1
ATOM 791 C C . ASN A 1 127 ? 42.066 0.416 -5.158 1.00 9.54 122 ASN A C 1
ATOM 792 O O . ASN A 1 127 ? 42.120 -0.104 -6.256 1.00 11.31 122 ASN A O 1
ATOM 797 N N . PRO A 1 128 ? 41.351 -0.143 -4.151 1.00 8.69 123 PRO A N 1
ATOM 798 C CA . PRO A 1 128 ? 40.651 -1.401 -4.417 1.00 9.06 123 PRO A CA 1
ATOM 799 C C . PRO A 1 128 ? 39.651 -1.386 -5.568 1.00 9.12 123 PRO A C 1
ATOM 800 O O . PRO A 1 128 ? 39.566 -2.348 -6.355 1.00 8.83 123 PRO A O 1
ATOM 804 N N . TRP A 1 129 ? 38.870 -0.303 -5.651 1.00 8.38 124 TRP A N 1
ATOM 805 C CA . TRP A 1 129 ? 37.866 -0.162 -6.698 1.00 8.12 124 TRP A CA 1
ATOM 806 C C . TRP A 1 129 ? 37.881 1.298 -7.123 1.00 8.25 124 TRP A C 1
ATOM 807 O O . TRP A 1 129 ? 38.303 2.164 -6.384 1.00 8.82 124 TRP A O 1
ATOM 818 N N . PHE A 1 130 ? 37.354 1.564 -8.326 1.00 8.41 125 PHE A N 1
ATOM 819 C CA . PHE A 1 130 ? 37.244 2.949 -8.793 1.00 8.63 125 PHE A CA 1
ATOM 820 C C . PHE A 1 130 ? 35.895 3.418 -8.216 1.00 8.10 125 PHE A C 1
ATOM 821 O O . PHE A 1 130 ? 34.867 3.468 -8.894 1.00 8.33 125 PHE A O 1
ATOM 829 N N . GLU A 1 131 ? 35.950 3.785 -6.945 1.00 8.37 126 GLU A N 1
ATOM 830 C CA . GLU A 1 131 ? 34.764 4.063 -6.176 1.00 8.51 126 GLU A CA 1
ATOM 831 C C . GLU A 1 131 ? 34.555 5.464 -5.637 1.00 9.20 126 GLU A C 1
ATOM 832 O O . GLU A 1 131 ? 33.531 5.714 -4.992 1.00 9.49 126 GLU A O 1
ATOM 838 N N . GLY A 1 132 ? 35.467 6.387 -5.925 1.00 8.77 127 GLY A N 1
ATOM 839 C CA . GLY A 1 132 ? 35.245 7.744 -5.444 1.00 8.53 127 GLY A CA 1
ATOM 840 C C . GLY A 1 132 ? 36.334 8.648 -6.016 1.00 8.23 127 GLY A C 1
ATOM 841 O O . GLY A 1 132 ? 37.486 8.229 -6.123 1.00 9.87 127 GLY A O 1
ATOM 842 N N . ARG A 1 133 ? 35.980 9.880 -6.318 1.00 9.88 128 ARG A N 1
ATOM 843 C CA . ARG A 1 133 ? 36.994 10.799 -6.846 1.00 8.87 128 ARG A CA 1
ATOM 844 C C . ARG A 1 133 ? 37.911 11.243 -5.732 1.00 10.86 128 ARG A C 1
ATOM 845 O O . ARG A 1 133 ? 37.496 11.355 -4.580 1.00 11.55 128 ARG A O 1
ATOM 853 N N . ALA A 1 134 ? 39.176 11.449 -6.077 1.00 9.82 129 ALA A N 1
ATOM 854 C CA . ALA A 1 134 ? 40.167 11.898 -5.129 1.00 12.42 129 ALA A CA 1
ATOM 855 C C . ALA A 1 134 ? 39.848 13.317 -4.668 1.00 13.56 129 ALA A C 1
ATOM 856 O O . ALA A 1 134 ? 39.113 14.032 -5.320 1.00 12.92 129 ALA A O 1
ATOM 858 N N . ALA A 1 135 ? 40.433 13.711 -3.534 1.00 14.78 130 ALA A N 1
ATOM 859 C CA . ALA A 1 135 ? 40.199 15.031 -2.941 1.00 16.10 130 ALA A CA 1
ATOM 860 C C . ALA A 1 135 ? 40.901 16.161 -3.655 1.00 17.13 130 ALA A C 1
ATOM 861 O O . ALA A 1 135 ? 40.507 17.313 -3.505 1.00 19.45 130 ALA A O 1
ATOM 863 N N . ASP A 1 136 ? 41.923 15.845 -4.439 1.00 15.56 131 ASP A N 1
ATOM 864 C CA . ASP A 1 136 ? 42.643 16.910 -5.166 1.00 15.94 131 ASP A CA 1
ATOM 865 C C . ASP A 1 136 ? 42.056 17.076 -6.560 1.00 15.46 131 ASP A C 1
ATOM 866 O O . ASP A 1 136 ? 41.265 16.250 -7.027 1.00 15.59 131 ASP A O 1
ATOM 871 N N . PRO A 1 137 ? 42.492 18.090 -7.310 1.00 14.22 132 PRO A N 1
ATOM 872 C CA . PRO A 1 137 ? 41.960 18.316 -8.643 1.00 14.36 132 PRO A CA 1
ATOM 873 C C . PRO A 1 137 ? 42.041 17.210 -9.667 1.00 13.10 132 PRO A C 1
ATOM 874 O O . PRO A 1 137 ? 41.315 17.265 -10.640 1.00 14.73 132 PRO A O 1
ATOM 878 N N . SER A 1 138 ? 42.901 16.220 -9.472 1.00 14.42 133 SER A N 1
ATOM 879 C CA . SER A 1 138 ? 42.943 15.145 -10.453 1.00 13.22 133 SER A CA 1
ATOM 880 C C . SER A 1 138 ? 41.643 14.369 -10.409 1.00 12.81 133 SER A C 1
ATOM 881 O O . SER A 1 138 ? 41.342 13.611 -11.341 1.00 13.57 133 SER A O 1
ATOM 884 N N . GLY A 1 139 ? 40.854 14.540 -9.356 1.00 13.13 134 GLY A N 1
ATOM 885 C CA . GLY A 1 139 ? 39.565 13.819 -9.303 1.00 13.75 134 GLY A CA 1
ATOM 886 C C . GLY A 1 139 ? 38.424 14.474 -10.060 1.00 14.71 134 GLY A C 1
ATOM 887 O O . GLY A 1 139 ? 37.346 13.917 -10.210 1.00 14.12 134 GLY A O 1
ATOM 888 N N . GLU A 1 140 ? 38.664 15.692 -10.558 1.00 14.93 135 GLU A N 1
ATOM 889 C CA . GLU A 1 140 ? 37.613 16.434 -11.216 1.00 16.04 135 GLU A CA 1
ATOM 890 C C . GLU A 1 140 ? 36.871 15.677 -12.283 1.00 15.80 135 GLU A C 1
ATOM 891 O O . GLU A 1 140 ? 35.619 15.740 -12.356 1.00 13.18 135 GLU A O 1
ATOM 897 N N . HIS A 1 141 ? 37.612 14.963 -13.118 1.00 15.30 136 HIS A N 1
ATOM 898 C CA . HIS A 1 141 ? 36.971 14.268 -14.225 1.00 17.24 136 HIS A CA 1
ATOM 899 C C . HIS A 1 141 ? 35.947 13.232 -13.782 1.00 15.83 136 HIS A C 1
ATOM 900 O O . HIS A 1 141 ? 34.970 12.983 -14.462 1.00 16.74 136 HIS A O 1
ATOM 907 N N . TRP A 1 142 ? 36.186 12.631 -12.627 1.00 12.24 137 TRP A N 1
ATOM 908 C CA . TRP A 1 142 ? 35.279 11.603 -12.151 1.00 11.45 137 TRP A CA 1
ATOM 909 C C . TRP A 1 142 ? 34.028 12.164 -11.541 1.00 12.49 137 TRP A C 1
ATOM 910 O O . TRP A 1 142 ? 33.177 11.411 -11.074 1.00 12.14 137 TRP A O 1
ATOM 921 N N . LYS A 1 143 ? 33.878 13.490 -11.540 1.00 12.30 138 LYS A N 1
ATOM 922 C CA . LYS A 1 143 ? 32.627 14.073 -11.063 1.00 12.47 138 LYS A CA 1
ATOM 923 C C . LYS A 1 143 ? 31.473 13.626 -11.943 1.00 13.47 138 LYS A C 1
ATOM 924 O O . LYS A 1 143 ? 30.361 13.543 -11.474 1.00 16.48 138 LYS A O 1
ATOM 930 N N . ASN A 1 144 ? 31.693 13.332 -13.220 1.00 14.47 139 ASN A N 1
ATOM 931 C CA . ASN A 1 144 ? 30.516 12.897 -13.945 1.00 17.14 139 ASN A CA 1
ATOM 932 C C . ASN A 1 144 ? 30.806 11.788 -14.948 1.00 17.03 139 ASN A C 1
ATOM 933 O O . ASN A 1 144 ? 30.164 11.686 -15.992 1.00 19.33 139 ASN A O 1
ATOM 938 N N . ASP A 1 145 ? 31.772 10.951 -14.602 1.00 13.58 140 ASP A N 1
ATOM 939 C CA . ASP A 1 145 ? 32.131 9.774 -15.372 1.00 12.94 140 ASP A CA 1
ATOM 940 C C . ASP A 1 145 ? 32.144 8.655 -14.317 1.00 11.86 140 ASP A C 1
ATOM 941 O O . ASP A 1 145 ? 32.894 8.739 -13.343 1.00 10.88 140 ASP A O 1
ATOM 946 N N . GLU A 1 146 ? 31.333 7.624 -14.554 1.00 11.39 141 GLU A N 1
ATOM 947 C CA . GLU A 1 146 ? 31.178 6.507 -13.615 1.00 10.49 141 GLU A CA 1
ATOM 948 C C . GLU A 1 146 ? 32.475 5.816 -13.319 1.00 10.55 141 GLU A C 1
ATOM 949 O O . GLU A 1 146 ? 32.653 5.260 -12.231 1.00 9.98 141 GLU A O 1
ATOM 955 N N . GLY A 1 147 ? 33.413 5.846 -14.256 1.00 8.83 142 GLY A N 1
ATOM 956 C CA . GLY A 1 147 ? 34.669 5.127 -14.014 1.00 10.21 142 GLY A CA 1
ATOM 957 C C . GLY A 1 147 ? 34.663 3.720 -14.589 1.00 9.95 142 GLY A C 1
ATOM 958 O O . GLY A 1 147 ? 33.606 3.158 -14.827 1.00 9.97 142 GLY A O 1
ATOM 959 N N . PRO A 1 148 ? 35.831 3.087 -14.701 1.00 9.42 143 PRO A N 1
ATOM 960 C CA . PRO A 1 148 ? 35.903 1.760 -15.301 1.00 9.13 143 PRO A CA 1
ATOM 961 C C . PRO A 1 148 ? 35.406 0.558 -14.537 1.00 9.89 143 PRO A C 1
ATOM 962 O O . PRO A 1 148 ? 35.207 -0.465 -15.149 1.00 12.23 143 PRO A O 1
ATOM 966 N N . ASP A 1 149 ? 35.202 0.663 -13.221 1.00 8.42 144 ASP A N 1
ATOM 967 C CA . ASP A 1 149 ? 34.647 -0.484 -12.553 1.00 8.34 144 ASP A CA 1
ATOM 968 C C . ASP A 1 149 ? 33.129 -0.510 -12.763 1.00 8.14 144 ASP A C 1
ATOM 969 O O . ASP A 1 149 ? 32.579 -1.578 -13.065 1.00 8.53 144 ASP A O 1
ATOM 974 N N . SER A 1 150 ? 32.458 0.636 -12.578 1.00 8.19 145 SER A N 1
ATOM 975 C CA . SER A 1 150 ? 31.015 0.672 -12.772 1.00 8.57 145 SER A CA 1
ATOM 976 C C . SER A 1 150 ? 30.650 0.161 -14.164 1.00 9.30 145 SER A C 1
ATOM 977 O O . SER A 1 150 ? 29.704 -0.633 -14.316 1.00 10.44 145 SER A O 1
ATOM 980 N N . SER A 1 151 ? 31.375 0.616 -15.194 1.00 9.37 146 SER A N 1
ATOM 981 C CA . SER A 1 151 ? 31.052 0.135 -16.554 1.00 9.84 146 SER A CA 1
ATOM 982 C C . SER A 1 151 ? 31.449 -1.320 -16.784 1.00 9.04 146 SER A C 1
ATOM 983 O O . SER A 1 151 ? 30.745 -2.060 -17.479 1.00 10.13 146 SER A O 1
ATOM 986 N N . PHE A 1 152 ? 32.532 -1.772 -16.166 1.00 9.39 147 PHE A N 1
ATOM 987 C CA . PHE A 1 152 ? 32.940 -3.153 -16.331 1.00 8.79 147 PHE A CA 1
ATOM 988 C C . PHE A 1 152 ? 31.874 -4.052 -15.767 1.00 8.80 147 PHE A C 1
ATOM 989 O O . PHE A 1 152 ? 31.542 -5.053 -16.367 1.00 9.15 147 PHE A O 1
ATOM 997 N 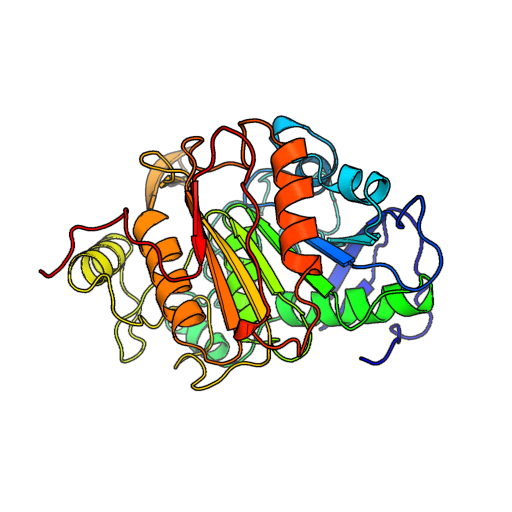N . PHE A 1 153 ? 31.300 -3.712 -14.624 1.00 8.90 148 PHE A N 1
ATOM 998 C CA . PHE A 1 153 ? 30.322 -4.645 -14.017 1.00 8.07 148 PHE A CA 1
ATOM 999 C C . PHE A 1 153 ? 29.104 -4.825 -14.907 1.00 8.21 148 PHE A C 1
ATOM 1000 O O . PHE A 1 153 ? 28.558 -5.906 -14.953 1.00 9.48 148 PHE A O 1
ATOM 1008 N N . VAL A 1 154 ? 28.689 -3.765 -15.591 1.00 9.81 149 VAL A N 1
ATOM 1009 C CA . VAL A 1 154 ? 27.527 -3.866 -16.483 1.00 9.33 149 VAL A CA 1
ATOM 1010 C C . VAL A 1 154 ? 27.905 -4.787 -17.641 1.00 10.03 149 VAL A C 1
ATOM 1011 O O . VAL A 1 154 ? 27.165 -5.691 -17.975 1.00 10.29 149 VAL A O 1
ATOM 1015 N N . ALA A 1 155 ? 29.069 -4.558 -18.221 1.00 9.77 150 ALA A N 1
ATOM 1016 C CA . ALA A 1 155 ? 29.516 -5.402 -19.332 1.00 10.01 150 ALA A CA 1
ATOM 1017 C C . ALA A 1 155 ? 29.693 -6.851 -18.924 1.00 10.47 150 ALA A C 1
ATOM 1018 O O . ALA A 1 155 ? 29.366 -7.788 -19.686 1.00 11.25 150 ALA A O 1
ATOM 1020 N N . MET A 1 156 ? 30.174 -7.067 -17.705 1.00 9.31 151 MET A N 1
ATOM 1021 C CA . MET A 1 156 ? 30.379 -8.391 -17.142 1.00 9.71 151 MET A CA 1
ATOM 1022 C C . MET A 1 156 ? 29.049 -9.146 -17.027 1.00 10.11 151 MET A C 1
ATOM 1023 O O . MET A 1 156 ? 28.909 -10.279 -17.497 1.00 10.34 151 MET A O 1
ATOM 1028 N N . VAL A 1 157 ? 28.053 -8.495 -16.446 1.00 9.48 152 VAL A N 1
ATOM 1029 C CA . VAL A 1 157 ? 26.756 -9.145 -16.262 1.00 10.47 152 VAL A CA 1
ATOM 1030 C C . VAL A 1 157 ? 26.095 -9.349 -17.648 1.00 9.22 152 VAL A C 1
ATOM 1031 O O . VAL A 1 157 ? 25.524 -10.415 -17.893 1.00 11.05 152 VAL A O 1
ATOM 1035 N N . GLN A 1 158 ? 26.207 -8.370 -18.555 1.00 10.77 153 GLN A N 1
ATOM 1036 C CA . GLN A 1 158 ? 25.592 -8.547 -19.897 1.00 11.27 153 GLN A CA 1
ATOM 1037 C C . GLN A 1 158 ? 26.236 -9.724 -20.631 1.00 11.09 153 GLN A C 1
ATOM 1038 O O . GLN A 1 158 ? 25.554 -10.477 -21.330 1.00 12.04 153 GLN A O 1
ATOM 1044 N N . CYS A 1 159 ? 27.516 -9.961 -20.396 1.00 10.72 154 CYS A N 1
ATOM 1045 C CA . CYS A 1 159 ? 28.193 -11.086 -21.031 1.00 12.97 154 CYS A CA 1
ATOM 1046 C C . CYS A 1 159 ? 27.797 -12.432 -20.416 1.00 11.82 154 CYS A C 1
ATOM 1047 O O . CYS A 1 159 ? 27.468 -13.431 -21.139 1.00 12.82 154 CYS A O 1
ATOM 1050 N N . VAL A 1 160 ? 27.770 -12.524 -19.083 1.00 10.46 155 VAL A N 1
ATOM 1051 C CA . VAL A 1 160 ? 27.410 -13.789 -18.435 1.00 10.64 155 VAL A CA 1
ATOM 1052 C C . VAL A 1 160 ? 25.981 -14.186 -18.862 1.00 11.28 155 VAL A C 1
ATOM 1053 O O . VAL A 1 160 ? 25.690 -15.360 -18.995 1.00 12.12 155 VAL A O 1
ATOM 1057 N N . GLY A 1 161 ? 25.123 -13.191 -19.069 1.00 11.67 156 GLY A N 1
ATOM 1058 C CA . GLY A 1 161 ? 23.732 -13.451 -19.444 1.00 12.50 156 GLY A CA 1
ATOM 1059 C C . GLY A 1 161 ? 23.578 -14.082 -20.811 1.00 14.59 156 GLY A C 1
ATOM 1060 O O . GLY A 1 161 ? 22.464 -14.432 -21.156 1.00 16.08 156 GLY A O 1
ATOM 1061 N N . THR A 1 162 ? 24.653 -14.158 -21.592 1.00 13.82 157 THR A N 1
ATOM 1062 C CA . THR A 1 162 ? 24.552 -14.852 -22.883 1.00 15.28 157 THR A CA 1
ATOM 1063 C C . THR A 1 162 ? 24.735 -16.346 -22.630 1.00 16.53 157 THR A C 1
ATOM 1064 O O . THR A 1 162 ? 24.405 -17.164 -23.506 1.00 18.54 157 THR A O 1
ATOM 1068 N N . LYS A 1 163 ? 25.255 -16.753 -21.471 1.00 16.50 158 LYS A N 1
ATOM 1069 C CA . LYS A 1 163 ? 25.477 -18.170 -21.199 1.00 17.47 158 LYS A CA 1
ATOM 1070 C C . LYS A 1 163 ? 24.555 -18.772 -20.146 1.00 17.36 158 LYS A C 1
ATOM 1071 O O . LYS A 1 163 ? 24.226 -19.993 -20.161 1.00 18.92 158 LYS A O 1
ATOM 1077 N N . TYR A 1 164 ? 24.158 -17.943 -19.190 1.00 15.55 159 TYR A N 1
ATOM 1078 C CA . TYR A 1 164 ? 23.255 -18.375 -18.138 1.00 14.46 159 TYR A CA 1
ATOM 1079 C C . TYR A 1 164 ? 22.040 -17.450 -18.187 1.00 14.16 159 TYR A C 1
ATOM 1080 O O . TYR A 1 164 ? 22.167 -16.287 -18.554 1.00 16.44 159 TYR A O 1
ATOM 1089 N N . LYS A 1 165 ? 20.858 -17.967 -17.851 1.00 13.42 160 LYS A N 1
ATOM 1090 C CA . LYS A 1 165 ? 19.608 -17.188 -17.880 1.00 13.89 160 LYS A CA 1
ATOM 1091 C C . LYS A 1 165 ? 19.549 -16.310 -16.649 1.00 12.66 160 LYS A C 1
ATOM 1092 O O . LYS A 1 165 ? 19.500 -16.799 -15.527 1.00 14.05 160 LYS A O 1
ATOM 1098 N N . LEU A 1 166 ? 19.595 -15.014 -16.888 1.00 12.26 161 LEU A N 1
ATOM 1099 C CA . LEU A 1 166 ? 19.586 -14.038 -15.804 1.00 10.53 161 LEU A CA 1
ATOM 1100 C C . LEU A 1 166 ? 18.310 -13.203 -15.854 1.00 11.36 161 LEU A C 1
ATOM 1101 O O . LEU A 1 166 ? 17.811 -12.844 -16.933 1.00 12.67 161 LEU A O 1
ATOM 1106 N N . ASP A 1 167 ? 17.774 -12.926 -14.671 1.00 11.67 162 ASP A N 1
ATOM 1107 C CA . ASP A 1 167 ? 16.566 -12.111 -14.513 1.00 11.56 162 ASP A CA 1
ATOM 1108 C C . ASP A 1 167 ? 16.959 -10.641 -14.548 1.00 11.54 162 ASP A C 1
ATOM 1109 O O . ASP A 1 167 ? 17.545 -10.112 -13.580 1.00 12.64 162 ASP A O 1
ATOM 1114 N N . ALA A 1 168 ? 16.639 -9.959 -15.647 1.00 10.97 163 ALA A N 1
ATOM 1115 C CA . ALA A 1 168 ? 17.016 -8.565 -15.847 1.00 12.00 163 ALA A CA 1
ATOM 1116 C C . ALA A 1 168 ? 16.358 -7.581 -14.886 1.00 11.15 163 ALA A C 1
ATOM 1117 O O . ALA A 1 168 ? 16.769 -6.414 -14.838 1.00 12.33 163 ALA A O 1
ATOM 1119 N N . ARG A 1 169 ? 15.368 -8.061 -14.130 1.00 11.29 164 ARG A N 1
ATOM 1120 C CA . ARG A 1 169 ? 14.705 -7.231 -13.117 1.00 11.25 164 ARG A CA 1
ATOM 1121 C C . ARG A 1 169 ? 15.272 -7.520 -11.722 1.00 10.47 164 ARG A C 1
ATOM 1122 O O . ARG A 1 169 ? 14.806 -6.926 -10.734 1.00 9.91 164 ARG A O 1
ATOM 1130 N N . ARG A 1 170 ? 16.276 -8.403 -11.627 1.00 10.62 165 ARG A N 1
ATOM 1131 C CA . ARG A 1 170 ? 16.796 -8.766 -10.304 1.00 8.83 165 ARG A CA 1
ATOM 1132 C C . ARG A 1 170 ? 18.308 -8.857 -10.378 1.00 8.07 165 ARG A C 1
ATOM 1133 O O . ARG A 1 170 ? 18.910 -9.862 -9.981 1.00 8.62 165 ARG A O 1
ATOM 1141 N N . LEU A 1 171 ? 18.921 -7.797 -10.871 1.00 7.74 166 LEU A N 1
ATOM 1142 C CA . LEU A 1 171 ? 20.393 -7.726 -10.927 1.00 7.76 166 LEU A CA 1
ATOM 1143 C C . LEU A 1 171 ? 20.835 -6.884 -9.713 1.00 8.03 166 LEU A C 1
ATOM 1144 O O . LEU A 1 171 ? 20.596 -5.666 -9.682 1.00 9.20 166 LEU A O 1
ATOM 1149 N N . PHE A 1 172 ? 21.501 -7.533 -8.743 1.00 7.53 167 PHE A N 1
ATOM 1150 C CA . PHE A 1 172 ? 21.903 -6.864 -7.497 1.00 7.26 167 PHE A CA 1
ATOM 1151 C C . PHE A 1 172 ? 23.393 -6.909 -7.258 1.00 7.84 167 PHE A C 1
ATOM 1152 O O . PHE A 1 172 ? 24.029 -7.929 -7.546 1.00 8.17 167 PHE A O 1
ATOM 1160 N N . LEU A 1 173 ? 23.962 -5.811 -6.762 1.00 8.14 168 LEU A N 1
ATOM 1161 C CA . LEU A 1 173 ? 25.381 -5.874 -6.401 1.00 7.21 168 LEU A CA 1
ATOM 1162 C C . LEU A 1 173 ? 25.550 -5.381 -4.961 1.00 7.33 168 LEU A C 1
ATOM 1163 O O . LEU A 1 173 ? 24.664 -4.729 -4.399 1.00 7.86 168 LEU A O 1
ATOM 1168 N N . GLY A 1 174 ? 26.666 -5.706 -4.331 1.00 6.68 169 GLY A N 1
ATOM 1169 C CA . GLY A 1 174 ? 26.842 -5.256 -2.965 1.00 7.17 169 GLY A CA 1
ATOM 1170 C C . GLY A 1 174 ? 28.233 -5.613 -2.520 1.00 7.25 169 GLY A C 1
ATOM 1171 O O . GLY A 1 174 ? 28.975 -6.304 -3.234 1.00 8.50 169 GLY A O 1
ATOM 1172 N N . GLY A 1 175 ? 28.610 -5.128 -1.356 1.00 6.87 170 GLY A N 1
ATOM 1173 C CA . GLY A 1 175 ? 29.981 -5.426 -0.934 1.00 7.05 170 GLY A CA 1
ATOM 1174 C C . GLY A 1 175 ? 30.257 -4.766 0.391 1.00 8.13 170 GLY A C 1
ATOM 1175 O O . GLY A 1 175 ? 29.431 -4.057 0.936 1.00 8.40 170 GLY A O 1
ATOM 1176 N N . ILE A 1 176 ? 31.441 -5.051 0.904 1.00 7.84 171 ILE A N 1
ATOM 1177 C CA . ILE A 1 176 ? 31.887 -4.576 2.198 1.00 7.53 171 ILE A CA 1
ATOM 1178 C C . ILE A 1 176 ? 33.002 -3.539 2.087 1.00 7.25 171 ILE A C 1
ATOM 1179 O O . ILE A 1 176 ? 33.891 -3.666 1.253 1.00 8.20 171 ILE A O 1
ATOM 1184 N N . ALA A 1 177 ? 32.885 -2.480 2.882 1.00 7.13 172 ALA A N 1
ATOM 1185 C CA . ALA A 1 177 ? 33.958 -1.494 3.003 1.00 8.47 172 ALA A CA 1
ATOM 1186 C C . ALA A 1 177 ? 34.184 -0.824 1.674 1.00 8.19 172 ALA A C 1
ATOM 1187 O O . ALA A 1 177 ? 33.217 -0.249 1.180 1.00 8.59 172 ALA A O 1
ATOM 1189 N N . SER A 1 178 ? 35.365 -0.880 1.068 1.00 8.31 173 SER A N 1
ATOM 1190 C CA . SER A 1 178 ? 35.542 -0.228 -0.239 1.00 8.41 173 SER A CA 1
ATOM 1191 C C . SER A 1 178 ? 34.571 -0.876 -1.231 1.00 8.09 173 SER A C 1
ATOM 1192 O O . SER A 1 178 ? 34.148 -0.181 -2.164 1.00 7.13 173 SER A O 1
ATOM 1195 N N . GLY A 1 179 ? 34.234 -2.152 -1.057 1.00 7.78 174 GLY A N 1
ATOM 1196 C CA . GLY A 1 179 ? 33.249 -2.738 -1.974 1.00 7.11 174 GLY A CA 1
ATOM 1197 C C . GLY A 1 179 ? 31.868 -2.151 -1.714 1.00 7.00 174 GLY A C 1
ATOM 1198 O O . GLY A 1 179 ? 31.050 -2.146 -2.642 1.00 7.51 174 GLY A O 1
ATOM 1199 N N . GLY A 1 180 ? 31.578 -1.743 -0.480 1.00 6.79 175 GLY A N 1
ATOM 1200 C CA . GLY A 1 180 ? 30.320 -1.060 -0.195 1.00 6.85 175 GLY A CA 1
ATOM 1201 C C . GLY A 1 180 ? 30.330 0.336 -0.822 1.00 6.75 175 GLY A C 1
ATOM 1202 O O . GLY A 1 180 ? 29.295 0.794 -1.296 1.00 7.71 175 GLY A O 1
ATOM 1203 N N . THR A 1 181 ? 31.487 1.018 -0.825 1.00 6.74 176 THR A N 1
ATOM 1204 C CA . THR A 1 181 ? 31.596 2.327 -1.457 1.00 7.35 176 THR A CA 1
ATOM 1205 C C . THR A 1 181 ? 31.348 2.148 -2.948 1.00 6.59 176 THR A C 1
ATOM 1206 O O . THR A 1 181 ? 30.644 2.946 -3.570 1.00 8.07 176 THR A O 1
ATOM 1210 N N . MET A 1 182 ? 31.938 1.112 -3.507 1.00 6.70 177 MET A N 1
ATOM 1211 C CA . MET A 1 182 ? 31.732 0.857 -4.929 1.00 7.53 177 MET A CA 1
ATOM 1212 C C . MET A 1 182 ? 30.274 0.560 -5.243 1.00 6.99 177 MET A C 1
ATOM 1213 O O . MET A 1 182 ? 29.779 0.966 -6.322 1.00 8.22 177 MET A O 1
ATOM 1218 N N . THR A 1 183 ? 29.570 -0.113 -4.316 1.00 6.68 178 THR A N 1
ATOM 1219 C CA . THR A 1 183 ? 28.132 -0.400 -4.513 1.00 6.37 178 THR A CA 1
ATOM 1220 C C . THR A 1 183 ? 27.402 0.951 -4.589 1.00 7.74 178 THR A C 1
ATOM 1221 O O . THR A 1 183 ? 26.556 1.168 -5.457 1.00 7.33 178 THR A O 1
ATOM 1225 N N . ASN A 1 184 ? 27.670 1.857 -3.649 1.00 8.08 179 ASN A N 1
ATOM 1226 C CA . ASN A 1 184 ? 27.030 3.163 -3.692 1.00 7.63 179 ASN A CA 1
ATOM 1227 C C . ASN A 1 184 ? 27.304 3.860 -5.037 1.00 7.79 179 ASN A C 1
ATOM 1228 O O . ASN A 1 184 ? 26.376 4.414 -5.650 1.00 8.80 179 ASN A O 1
ATOM 1233 N N . ARG A 1 185 ? 28.567 3.860 -5.481 1.00 7.29 180 ARG A N 1
ATOM 1234 C CA . ARG A 1 185 ? 28.868 4.550 -6.741 1.00 7.13 180 ARG A CA 1
ATOM 1235 C C . ARG A 1 185 ? 28.118 3.944 -7.927 1.00 8.20 180 ARG A C 1
ATOM 1236 O O . ARG A 1 185 ? 27.530 4.656 -8.761 1.00 8.40 180 ARG A O 1
ATOM 1244 N N . ALA A 1 186 ? 28.077 2.620 -7.964 1.00 7.71 181 ALA A N 1
ATOM 1245 C CA . ALA A 1 186 ? 27.404 1.935 -9.074 1.00 7.46 181 ALA A CA 1
ATOM 1246 C C . ALA A 1 186 ? 25.918 2.216 -9.069 1.00 8.51 181 ALA A C 1
ATOM 1247 O O . ALA A 1 186 ? 25.292 2.352 -10.158 1.00 8.62 181 ALA A O 1
ATOM 1249 N N . LEU A 1 187 ? 25.298 2.266 -7.896 1.00 7.68 182 LEU A N 1
ATOM 1250 C CA . LEU A 1 187 ? 23.855 2.547 -7.831 1.00 8.62 182 LEU A CA 1
ATOM 1251 C C . LEU A 1 187 ? 23.560 3.975 -8.273 1.00 9.71 182 LEU A C 1
ATOM 1252 O O . LEU A 1 187 ? 22.515 4.229 -8.871 1.00 11.03 182 LEU A O 1
ATOM 1257 N N . LEU A 1 188 ? 24.492 4.896 -8.027 1.00 8.30 183 LEU A N 1
ATOM 1258 C CA . LEU A 1 188 ? 24.233 6.294 -8.373 1.00 8.76 183 LEU A CA 1
ATOM 1259 C C . LEU A 1 188 ? 24.434 6.551 -9.839 1.00 10.43 183 LEU A C 1
ATOM 1260 O O . LEU A 1 188 ? 23.760 7.422 -10.412 1.00 11.93 183 LEU A O 1
ATOM 1265 N N . PHE A 1 189 ? 25.336 5.796 -10.464 1.00 9.98 184 PHE A N 1
ATOM 1266 C CA . PHE A 1 189 ? 25.620 5.989 -11.892 1.00 9.26 184 PHE A CA 1
ATOM 1267 C C . PHE A 1 189 ? 24.911 5.021 -12.805 1.00 10.04 184 PHE A C 1
ATOM 1268 O O . PHE A 1 189 ? 24.780 5.316 -14.012 1.00 11.82 184 PHE A O 1
ATOM 1276 N N . ARG A 1 190 ? 24.463 3.864 -12.295 1.00 8.32 185 ARG A N 1
ATOM 1277 C CA . ARG A 1 190 ? 23.824 2.873 -13.163 1.00 8.41 185 ARG A CA 1
ATOM 1278 C C . ARG A 1 190 ? 22.470 2.440 -12.592 1.00 8.06 185 ARG A C 1
ATOM 1279 O O . ARG A 1 190 ? 22.107 1.267 -12.589 1.00 8.45 185 ARG A O 1
ATOM 1287 N N . SER A 1 191 ? 21.694 3.420 -12.137 1.00 8.62 186 SER A N 1
ATOM 1288 C CA . SER A 1 191 ? 20.394 3.130 -11.571 1.00 9.00 186 SER A CA 1
ATOM 1289 C C . SER A 1 191 ? 19.354 2.685 -12.569 1.00 10.00 186 SER A C 1
ATOM 1290 O O . SER A 1 191 ? 18.247 2.353 -12.159 1.00 10.17 186 SER A O 1
ATOM 1293 N N . ASN A 1 192 ? 19.689 2.669 -13.862 1.00 10.70 187 ASN A N 1
ATOM 1294 C CA . ASN A 1 192 ? 18.731 2.138 -14.821 1.00 13.04 187 ASN A CA 1
ATOM 1295 C C . ASN A 1 192 ? 19.152 0.748 -15.254 1.00 12.01 187 ASN A C 1
ATOM 1296 O O . ASN A 1 192 ? 18.543 0.149 -16.142 1.00 12.79 187 ASN A O 1
ATOM 1301 N N . PHE A 1 193 ? 20.143 0.190 -14.565 1.00 10.00 188 PHE A N 1
ATOM 1302 C CA . PHE A 1 193 ? 20.610 -1.170 -14.886 1.00 10.24 188 PHE A CA 1
ATOM 1303 C C . PHE A 1 193 ? 20.354 -2.086 -13.674 1.00 9.05 188 PHE A C 1
ATOM 1304 O O . PHE A 1 193 ? 19.538 -2.987 -13.731 1.00 10.26 188 PHE A O 1
ATOM 1312 N N . TRP A 1 194 ? 21.045 -1.818 -12.555 1.00 8.82 189 TRP A N 1
ATOM 1313 C CA . TRP A 1 194 ? 20.868 -2.622 -11.353 1.00 8.05 189 TRP A CA 1
ATOM 1314 C C . TRP A 1 194 ? 19.477 -2.477 -10.798 1.00 8.72 189 TRP A C 1
ATOM 1315 O O . TRP A 1 194 ? 18.872 -1.407 -10.914 1.00 9.70 189 TRP A O 1
ATOM 1326 N N . ALA A 1 195 ? 18.970 -3.543 -10.189 1.00 8.09 190 ALA A N 1
ATOM 1327 C CA . ALA A 1 195 ? 17.680 -3.468 -9.502 1.00 8.07 190 ALA A CA 1
ATOM 1328 C C . ALA A 1 195 ? 17.873 -2.967 -8.098 1.00 8.73 190 ALA A C 1
ATOM 1329 O O . ALA A 1 195 ? 16.903 -2.566 -7.447 1.00 9.57 190 ALA A O 1
ATOM 1331 N N . GLY A 1 196 ? 19.087 -3.028 -7.585 1.00 7.91 191 GLY A N 1
ATOM 1332 C CA . GLY A 1 196 ? 19.283 -2.584 -6.196 1.00 8.85 191 GLY A CA 1
ATOM 1333 C C . GLY A 1 196 ? 20.664 -3.050 -5.727 1.00 6.92 191 GLY A C 1
ATOM 1334 O O . GLY A 1 196 ? 21.456 -3.601 -6.481 1.00 7.73 191 GLY A O 1
ATOM 1335 N N . GLY A 1 197 ? 20.942 -2.863 -4.446 1.00 8.02 192 GLY A N 1
ATOM 1336 C CA . GLY A 1 197 ? 22.243 -3.235 -3.947 1.00 9.04 192 GLY A CA 1
ATOM 1337 C C . GLY A 1 197 ? 22.283 -3.259 -2.447 1.00 8.41 192 GLY A C 1
ATOM 1338 O O . GLY A 1 197 ? 21.346 -2.843 -1.722 1.00 8.57 192 GLY A O 1
ATOM 1339 N N . LEU A 1 198 ? 23.414 -3.762 -1.981 1.00 7.39 193 LEU A N 1
ATOM 1340 C CA . LEU A 1 198 ? 23.676 -3.946 -0.557 1.00 7.69 193 LEU A CA 1
ATOM 1341 C C . LEU A 1 198 ? 25.018 -3.323 -0.144 1.00 7.64 193 LEU A C 1
ATOM 1342 O O . LEU A 1 198 ? 26.058 -4.039 -0.036 1.00 7.71 193 LEU A O 1
ATOM 1347 N N . PRO A 1 199 ? 25.059 -1.990 0.035 1.00 6.79 194 PRO A N 1
ATOM 1348 C CA . PRO A 1 199 ? 26.315 -1.324 0.446 1.00 7.72 194 PRO A CA 1
ATOM 1349 C C . PRO A 1 199 ? 26.513 -1.494 1.957 1.00 7.03 194 PRO A C 1
ATOM 1350 O O . PRO A 1 199 ? 25.793 -0.891 2.740 1.00 7.66 194 PRO A O 1
ATOM 1354 N N . ILE A 1 200 ? 27.444 -2.361 2.347 1.00 6.30 195 ILE A N 1
ATOM 1355 C CA . ILE A 1 200 ? 27.729 -2.647 3.746 1.00 7.62 195 ILE A CA 1
ATOM 1356 C C . ILE A 1 200 ? 28.952 -1.851 4.155 1.00 7.50 195 ILE A C 1
ATOM 1357 O O . ILE A 1 200 ? 30.048 -2.042 3.617 1.00 7.32 195 ILE A O 1
ATOM 1362 N N . SER A 1 201 ? 28.728 -0.923 5.083 1.00 8.50 196 SER A N 1
ATOM 1363 C CA . SER A 1 201 ? 29.819 -0.080 5.606 1.00 8.94 196 SER A CA 1
ATOM 1364 C C . SER A 1 201 ? 30.644 0.541 4.513 1.00 9.43 196 SER A C 1
ATOM 1365 O O . SER A 1 201 ? 31.884 0.441 4.510 1.00 11.27 196 SER A O 1
ATOM 1368 N N . GLY A 1 202 ? 29.935 1.160 3.588 1.00 8.96 197 GLY A N 1
ATOM 1369 C CA . GLY A 1 202 ? 30.602 1.871 2.487 1.00 8.87 197 GLY A CA 1
ATOM 1370 C C . GLY A 1 202 ? 30.723 3.348 2.800 1.00 9.00 197 GLY A C 1
ATOM 1371 O O . GLY A 1 202 ? 29.972 3.918 3.616 1.00 9.92 197 GLY A O 1
ATOM 1372 N N . GLU A 1 203 ? 31.675 3.980 2.138 1.00 8.96 198 GLU A N 1
ATOM 1373 C CA . GLU A 1 203 ? 31.834 5.427 2.291 1.00 8.42 198 GLU A CA 1
ATOM 1374 C C . GLU A 1 203 ? 30.890 6.171 1.341 1.00 8.51 198 GLU A C 1
ATOM 1375 O O . GLU A 1 203 ? 30.331 5.609 0.359 1.00 8.45 198 GLU A O 1
ATOM 1381 N N . TRP A 1 204 ? 30.732 7.455 1.656 1.00 7.53 199 TRP A N 1
ATOM 1382 C CA . TRP A 1 204 ? 29.993 8.426 0.832 1.00 8.31 199 TRP A CA 1
ATOM 1383 C C . TRP A 1 204 ? 30.987 9.551 0.436 1.00 9.45 199 TRP A C 1
ATOM 1384 O O . TRP A 1 204 ? 30.771 10.236 -0.564 1.00 9.89 199 TRP A O 1
ATOM 1395 N N . TYR A 1 205 ? 32.044 9.734 1.219 1.00 9.44 200 TYR A N 1
ATOM 1396 C CA . TYR A 1 205 ? 33.060 10.811 1.017 1.00 9.68 200 TYR A CA 1
ATOM 1397 C C . TYR A 1 205 ? 32.345 12.147 0.955 1.00 10.34 200 TYR A C 1
ATOM 1398 O O . TYR A 1 205 ? 32.438 12.927 -0.019 1.00 9.74 200 TYR A O 1
ATOM 1407 N N . VAL A 1 206 ? 31.615 12.437 2.029 1.00 10.04 201 VAL A N 1
ATOM 1408 C CA . VAL A 1 206 ? 30.811 13.652 2.099 1.00 10.45 201 VAL A CA 1
ATOM 1409 C C . VAL A 1 206 ? 31.588 14.920 1.743 1.00 10.46 201 VAL A C 1
ATOM 1410 O O . VAL A 1 206 ? 32.744 15.115 2.200 1.00 10.86 201 VAL A O 1
ATOM 1414 N N . THR A 1 207 ? 30.967 15.749 0.900 1.00 9.93 202 THR A N 1
ATOM 1415 C CA . THR A 1 207 ? 31.593 17.043 0.554 1.00 10.53 202 THR A CA 1
ATOM 1416 C C . THR A 1 207 ? 30.622 18.157 0.918 1.00 11.50 202 THR A C 1
ATOM 1417 O O . THR A 1 207 ? 29.490 17.930 1.336 1.00 12.98 202 THR A O 1
ATOM 1421 N N . SER A 1 208 ? 31.071 19.394 0.717 1.00 13.07 203 SER A N 1
ATOM 1422 C CA . SER A 1 208 ? 30.166 20.503 0.908 1.00 13.10 203 SER A CA 1
ATOM 1423 C C . SER A 1 208 ? 29.184 20.479 -0.248 1.00 12.93 203 SER A C 1
ATOM 1424 O O . SER A 1 208 ? 29.379 19.780 -1.253 1.00 13.44 203 SER A O 1
ATOM 1427 N N . ASP A 1 209 ? 28.127 21.290 -0.138 1.00 13.10 204 ASP A N 1
ATOM 1428 C CA . ASP A 1 209 ? 27.130 21.345 -1.210 1.00 13.85 204 ASP A CA 1
ATOM 1429 C C . ASP A 1 209 ? 27.727 21.765 -2.557 1.00 14.68 204 ASP A C 1
ATOM 1430 O O . ASP A 1 209 ? 27.206 21.345 -3.602 1.00 15.87 204 ASP A O 1
ATOM 1435 N N . ASP A 1 210 ? 28.774 22.592 -2.541 1.00 16.06 205 ASP A N 1
ATOM 1436 C CA . ASP A 1 210 ? 29.412 23.023 -3.781 1.00 18.65 205 ASP A CA 1
ATOM 1437 C C . ASP A 1 210 ? 30.409 22.021 -4.342 1.00 18.54 205 ASP A C 1
ATOM 1438 O O . ASP A 1 210 ? 31.103 22.287 -5.344 1.00 20.14 205 ASP A O 1
ATOM 1443 N N . GLY A 1 211 ? 30.496 20.858 -3.708 1.00 15.52 206 GLY A N 1
ATOM 1444 C CA . GLY A 1 211 ? 31.408 19.846 -4.228 1.00 13.99 206 GLY A CA 1
ATOM 1445 C C . GLY A 1 211 ? 32.770 19.860 -3.602 1.00 13.62 206 GLY A C 1
ATOM 1446 O O . GLY A 1 211 ? 33.567 18.962 -3.842 1.00 13.72 206 GLY A O 1
ATOM 1447 N N . THR A 1 212 ? 33.096 20.884 -2.821 1.00 13.98 207 THR A N 1
ATOM 1448 C CA . THR A 1 212 ? 34.402 20.939 -2.195 1.00 15.75 207 THR A CA 1
ATOM 1449 C C . THR A 1 212 ? 34.734 19.730 -1.312 1.00 14.62 207 THR A C 1
ATOM 1450 O O . THR A 1 212 ? 33.999 19.433 -0.393 1.00 15.48 207 THR A O 1
ATOM 1454 N N . PRO A 1 213 ? 35.831 18.999 -1.600 1.00 13.87 208 PRO A N 1
ATOM 1455 C CA . PRO A 1 213 ? 36.190 17.849 -0.761 1.00 13.37 208 PRO A CA 1
ATOM 1456 C C . PRO A 1 213 ? 36.446 18.287 0.668 1.00 14.23 208 PRO A C 1
ATOM 1457 O O . PRO A 1 213 ? 36.996 19.383 0.949 1.00 14.96 208 PRO A O 1
ATOM 1461 N N . LEU A 1 214 ? 36.029 17.441 1.596 1.00 13.77 209 LEU A N 1
ATOM 1462 C CA . LEU A 1 214 ? 36.229 17.723 3.019 1.00 12.52 209 LEU A CA 1
ATOM 1463 C C . LEU A 1 214 ? 37.145 16.668 3.571 1.00 14.28 209 LEU A C 1
ATOM 1464 O O . LEU A 1 214 ? 37.152 15.511 3.094 1.00 15.04 209 LEU A O 1
ATOM 1469 N N . SER A 1 215 ? 37.941 17.045 4.558 1.00 14.60 210 SER A N 1
ATOM 1470 C CA . SER A 1 215 ? 38.801 16.084 5.223 1.00 15.12 210 SER A CA 1
ATOM 1471 C C . SER A 1 215 ? 37.903 15.095 5.963 1.00 15.25 210 SER A C 1
ATOM 1472 O O . SER A 1 215 ? 36.709 15.324 6.170 1.00 14.88 210 SER A O 1
ATOM 1475 N N . PHE A 1 216 ? 38.503 13.984 6.362 1.00 15.68 211 PHE A N 1
ATOM 1476 C CA . PHE A 1 216 ? 37.771 12.972 7.132 1.00 15.84 211 PHE A CA 1
ATOM 1477 C C . PHE A 1 216 ? 37.082 13.685 8.328 1.00 16.53 211 PHE A C 1
ATOM 1478 O O . PHE A 1 216 ? 35.879 13.509 8.563 1.00 15.68 211 PHE A O 1
ATOM 1486 N N . ASP A 1 217 ? 37.820 14.511 9.080 1.00 15.57 212 ASP A N 1
ATOM 1487 C CA . ASP A 1 217 ? 37.209 15.187 10.241 1.00 16.48 212 ASP A CA 1
ATOM 1488 C C . ASP A 1 217 ? 36.068 16.137 9.877 1.00 15.23 212 ASP A C 1
ATOM 1489 O O . ASP A 1 217 ? 35.027 16.185 10.535 1.00 15.93 212 ASP A O 1
ATOM 1494 N N . ASP A 1 218 ? 36.268 16.925 8.824 1.00 15.30 213 ASP A N 1
ATOM 1495 C CA . ASP A 1 218 ? 35.249 17.863 8.443 1.00 15.55 213 ASP A CA 1
ATOM 1496 C C . ASP A 1 218 ? 34.017 17.179 7.877 1.00 13.38 213 ASP A C 1
ATOM 1497 O O . ASP A 1 218 ? 32.914 17.637 8.100 1.00 13.65 213 ASP A O 1
ATOM 1502 N N . ALA A 1 219 ? 34.215 16.061 7.178 1.00 13.67 214 ALA A N 1
ATOM 1503 C CA . ALA A 1 219 ? 33.081 15.351 6.593 1.00 12.81 214 ALA A CA 1
ATOM 1504 C C . ALA A 1 219 ? 32.274 14.728 7.716 1.00 12.63 214 ALA A C 1
ATOM 1505 O O . ALA A 1 219 ? 31.056 14.686 7.653 1.00 12.93 214 ALA A O 1
ATOM 1507 N N . ARG A 1 220 ? 32.965 14.233 8.729 1.00 14.00 215 ARG A N 1
ATOM 1508 C CA . ARG A 1 220 ? 32.314 13.585 9.878 1.00 13.19 215 ARG A CA 1
ATOM 1509 C C . ARG A 1 220 ? 31.494 14.653 10.596 1.00 13.70 215 ARG A C 1
ATOM 1510 O O . ARG A 1 220 ? 30.337 14.461 10.939 1.00 13.02 215 ARG A O 1
ATOM 1518 N N . ALA A 1 221 ? 32.081 15.827 10.769 1.00 14.07 216 ALA A N 1
ATOM 1519 C CA . ALA A 1 221 ? 31.338 16.893 11.437 1.00 13.52 216 ALA A CA 1
ATOM 1520 C C . ALA A 1 221 ? 30.163 17.441 10.668 1.00 13.55 216 ALA A C 1
ATOM 1521 O O . ALA A 1 221 ? 29.198 17.886 11.263 1.00 14.37 216 ALA A O 1
ATOM 1523 N N . ALA A 1 222 ? 30.254 17.475 9.333 1.00 12.92 217 ALA A N 1
ATOM 1524 C CA . ALA A 1 222 ? 29.186 18.000 8.529 1.00 13.68 217 ALA A CA 1
ATOM 1525 C C . ALA A 1 222 ? 27.926 17.170 8.681 1.00 14.34 217 ALA A C 1
ATOM 1526 O O . ALA A 1 222 ? 26.832 17.716 8.689 1.00 14.28 217 ALA A O 1
ATOM 1528 N N . VAL A 1 223 ? 28.072 15.845 8.747 1.00 13.73 218 VAL A N 1
ATOM 1529 C CA . VAL A 1 223 ? 26.853 15.038 8.875 1.00 12.23 218 VAL A CA 1
ATOM 1530 C C . VAL A 1 223 ? 26.327 15.147 10.311 1.00 13.11 218 VAL A C 1
ATOM 1531 O O . VAL A 1 223 ? 25.114 15.192 10.511 1.00 14.05 218 VAL A O 1
ATOM 1535 N N . ALA A 1 224 ? 27.225 15.164 11.294 1.00 13.43 219 ALA A N 1
ATOM 1536 C CA . ALA A 1 224 ? 26.769 15.294 12.688 1.00 15.20 219 ALA A CA 1
ATOM 1537 C C . ALA A 1 224 ? 25.993 16.593 12.865 1.00 15.29 219 ALA A C 1
ATOM 1538 O O . ALA A 1 224 ? 25.060 16.650 13.653 1.00 17.25 219 ALA A O 1
ATOM 1540 N N . ALA A 1 225 ? 26.353 17.644 12.136 1.00 16.17 220 ALA A N 1
ATOM 1541 C CA . ALA A 1 225 ? 25.641 18.918 12.253 1.00 16.05 220 ALA A CA 1
ATOM 1542 C C . ALA A 1 225 ? 24.321 18.964 11.484 1.00 17.22 220 ALA A C 1
ATOM 1543 O O . ALA A 1 225 ? 23.446 19.775 11.771 1.00 18.75 220 ALA A O 1
ATOM 1545 N N . ALA A 1 226 ? 24.138 18.081 10.506 1.00 15.21 221 ALA A N 1
ATOM 1546 C CA . ALA A 1 226 ? 22.908 18.050 9.717 1.00 13.70 221 ALA A CA 1
ATOM 1547 C C . ALA A 1 226 ? 22.661 16.586 9.359 1.00 14.60 221 ALA A C 1
ATOM 1548 O O . ALA A 1 226 ? 22.747 16.171 8.199 1.00 12.57 221 ALA A O 1
ATOM 1550 N N . PRO A 1 227 ? 22.288 15.790 10.347 1.00 13.80 222 PRO A N 1
ATOM 1551 C CA . PRO A 1 227 ? 22.082 14.367 10.093 1.00 12.96 222 PRO A CA 1
ATOM 1552 C C . PRO A 1 227 ? 20.959 13.918 9.225 1.00 12.48 222 PRO A C 1
ATOM 1553 O O . PRO A 1 227 ? 20.988 12.748 8.753 1.00 14.29 222 PRO A O 1
ATOM 1557 N N . THR A 1 228 ? 19.993 14.792 8.966 1.00 13.32 223 THR A N 1
ATOM 1558 C CA . THR A 1 228 ? 18.862 14.382 8.168 1.00 13.48 223 THR A CA 1
ATOM 1559 C C . THR A 1 228 ? 18.937 14.995 6.797 1.00 12.85 223 THR A C 1
ATOM 1560 O O . THR A 1 228 ? 18.036 14.801 6.002 1.00 14.42 223 THR A O 1
ATOM 1564 N N . LYS A 1 229 ? 20.005 15.710 6.486 1.00 13.89 224 LYS A N 1
ATOM 1565 C CA . LYS A 1 229 ? 19.952 16.280 5.164 1.00 15.45 224 LYS A CA 1
ATOM 1566 C C . LYS A 1 229 ? 20.655 15.431 4.109 1.00 13.16 224 LYS A C 1
ATOM 1567 O O . LYS A 1 229 ? 21.422 14.528 4.436 1.00 12.64 224 LYS A O 1
ATOM 1573 N N . ILE A 1 230 ? 20.376 15.737 2.859 1.00 13.66 225 ILE A N 1
ATOM 1574 C CA . ILE A 1 230 ? 21.052 15.060 1.772 1.00 13.38 225 ILE A CA 1
ATOM 1575 C C . ILE A 1 230 ? 22.404 15.737 1.589 1.00 12.65 225 ILE A C 1
ATOM 1576 O O . ILE A 1 230 ? 22.508 16.937 1.337 1.00 15.04 225 ILE A O 1
ATOM 1581 N N . HIS A 1 231 ? 23.463 14.956 1.741 1.00 11.20 226 HIS A N 1
ATOM 1582 C CA . HIS A 1 231 ? 24.840 15.431 1.589 1.00 9.94 226 HIS A CA 1
ATOM 1583 C C . HIS A 1 231 ? 25.433 14.935 0.284 1.00 9.75 226 HIS A C 1
ATOM 1584 O O . HIS A 1 231 ? 25.250 13.775 -0.121 1.00 9.49 226 HIS A O 1
ATOM 1591 N N . GLN A 1 232 ? 26.089 15.843 -0.414 1.00 9.67 227 GLN A N 1
ATOM 1592 C CA . GLN A 1 232 ? 26.823 15.484 -1.633 1.00 10.24 227 GLN A CA 1
ATOM 1593 C C . GLN A 1 232 ? 28.003 14.622 -1.208 1.00 9.64 227 GLN A C 1
ATOM 1594 O O . GLN A 1 232 ? 28.371 14.581 -0.041 1.00 10.02 227 GLN A O 1
ATOM 1600 N N . GLY A 1 233 ? 28.600 13.893 -2.149 1.00 8.68 228 GLY A N 1
ATOM 1601 C CA . GLY A 1 233 ? 29.791 13.112 -1.800 1.00 8.67 228 GLY A CA 1
ATOM 1602 C C . GLY A 1 233 ? 30.618 12.700 -3.013 1.00 8.03 228 GLY A C 1
ATOM 1603 O O . GLY A 1 233 ? 30.085 12.532 -4.115 1.00 9.18 228 GLY A O 1
ATOM 1604 N N . ARG A 1 234 ? 31.911 12.466 -2.764 1.00 8.93 229 ARG A N 1
ATOM 1605 C CA . ARG A 1 234 ? 32.846 12.070 -3.803 1.00 9.12 229 ARG A CA 1
ATOM 1606 C C . ARG A 1 234 ? 32.558 10.677 -4.315 1.00 9.60 229 ARG A C 1
ATOM 1607 O O . ARG A 1 234 ? 33.137 10.288 -5.330 1.00 9.21 229 ARG A O 1
ATOM 1615 N N . VAL A 1 235 ? 31.714 9.888 -3.625 1.00 9.04 230 VAL A N 1
ATOM 1616 C CA . VAL A 1 235 ? 31.374 8.541 -4.119 1.00 8.63 230 VAL A CA 1
ATOM 1617 C C . VAL A 1 235 ? 30.545 8.623 -5.398 1.00 9.38 230 VAL A C 1
ATOM 1618 O O . VAL A 1 235 ? 30.581 7.699 -6.234 1.00 9.25 230 VAL A O 1
ATOM 1622 N N . GLY A 1 236 ? 29.842 9.738 -5.610 1.00 9.47 231 GLY A N 1
ATOM 1623 C CA . GLY A 1 236 ? 28.921 9.781 -6.748 1.00 9.83 231 GLY A CA 1
ATOM 1624 C C . GLY A 1 236 ? 29.141 10.923 -7.701 1.00 10.35 231 GLY A C 1
ATOM 1625 O O . GLY A 1 236 ? 30.183 11.540 -7.709 1.00 11.54 231 GLY A O 1
ATOM 1626 N N . PRO A 1 237 ? 28.181 11.124 -8.576 1.00 11.27 232 PRO A N 1
ATOM 1627 C CA . PRO A 1 237 ? 28.249 12.219 -9.542 1.00 12.88 232 PRO A CA 1
ATOM 1628 C C . PRO A 1 237 ? 28.225 13.503 -8.696 1.00 13.81 232 PRO A C 1
ATOM 1629 O O . PRO A 1 237 ? 27.753 13.488 -7.559 1.00 13.15 232 PRO A O 1
ATOM 1633 N N . TYR A 1 238 ? 28.753 14.595 -9.236 1.00 13.99 233 TYR A N 1
ATOM 1634 C CA . TYR A 1 238 ? 28.580 15.915 -8.601 1.00 12.69 233 TYR A CA 1
ATOM 1635 C C . TYR A 1 238 ? 27.845 16.891 -9.570 1.00 12.85 233 TYR A C 1
ATOM 1636 O O . TYR A 1 238 ? 28.312 17.132 -10.686 1.00 15.40 233 TYR A O 1
ATOM 1645 N N . PRO A 1 239 ? 26.656 17.361 -9.197 1.00 12.59 234 PRO A N 1
ATOM 1646 C CA . PRO A 1 239 ? 25.910 17.053 -7.964 1.00 13.30 234 PRO A CA 1
ATOM 1647 C C . PRO A 1 239 ? 25.305 15.664 -8.103 1.00 14.02 234 PRO A C 1
ATOM 1648 O O . PRO A 1 239 ? 25.296 15.088 -9.203 1.00 14.71 234 PRO A O 1
ATOM 1652 N N . LEU A 1 240 ? 24.793 15.130 -6.994 1.00 13.50 235 LEU A N 1
ATOM 1653 C CA . LEU A 1 240 ? 24.142 13.816 -7.007 1.00 13.52 235 LEU A CA 1
ATOM 1654 C C . LEU A 1 240 ? 22.930 13.973 -7.912 1.00 14.11 235 LEU A C 1
ATOM 1655 O O . LEU A 1 240 ? 22.363 15.072 -8.046 1.00 16.34 235 LEU A O 1
ATOM 1660 N N . PRO A 1 241 ? 22.503 12.882 -8.541 1.00 14.57 236 PRO A N 1
ATOM 1661 C CA . PRO A 1 241 ? 21.340 12.964 -9.436 1.00 15.56 236 PRO A CA 1
ATOM 1662 C C . PRO A 1 241 ? 20.051 13.398 -8.760 1.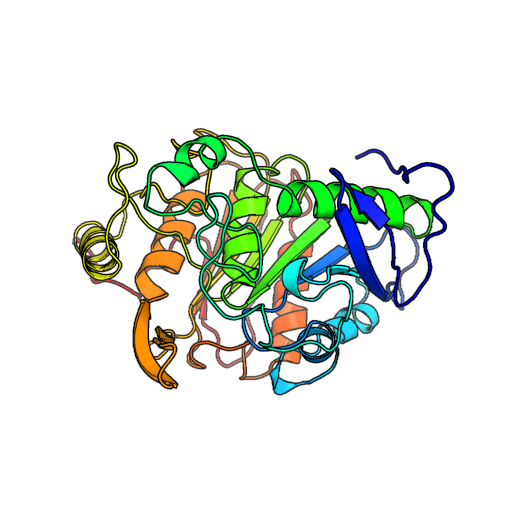00 15.31 236 PRO A C 1
ATOM 1663 O O . PRO A 1 241 ? 19.787 13.038 -7.621 1.00 15.57 236 PRO A O 1
ATOM 1667 N N . ALA A 1 242 ? 19.227 14.183 -9.466 1.00 15.49 237 ALA A N 1
ATOM 1668 C CA . ALA A 1 242 ? 17.964 14.633 -8.882 1.00 16.33 237 ALA A CA 1
ATOM 1669 C C . ALA A 1 242 ? 17.011 13.457 -8.790 1.00 15.96 237 ALA A C 1
ATOM 1670 O O . ALA A 1 242 ? 16.163 13.385 -7.871 1.00 16.26 237 ALA A O 1
ATOM 1672 N N . LYS A 1 243 ? 17.135 12.552 -9.751 1.00 16.68 238 LYS A N 1
ATOM 1673 C CA . LYS A 1 243 ? 16.277 11.370 -9.772 1.00 17.25 238 LYS A CA 1
ATOM 1674 C C . LYS A 1 243 ? 17.004 10.147 -10.278 1.00 17.69 238 LYS A C 1
ATOM 1675 O O . LYS A 1 243 ? 17.747 10.194 -11.279 1.00 19.95 238 LYS A O 1
ATOM 1681 N N . VAL A 1 244 ? 16.844 9.049 -9.556 1.00 14.07 239 VAL A N 1
ATOM 1682 C CA . VAL A 1 244 ? 17.470 7.802 -9.990 1.00 12.94 239 VAL A CA 1
ATOM 1683 C C . VAL A 1 244 ? 16.390 6.835 -10.402 1.00 13.00 239 VAL A C 1
ATOM 1684 O O . VAL A 1 244 ? 15.205 7.004 -10.090 1.00 12.04 239 VAL A O 1
ATOM 1688 N N . GLY A 1 245 ? 16.809 5.843 -11.174 1.00 11.50 240 GLY A N 1
ATOM 1689 C CA . GLY A 1 245 ? 15.950 4.763 -11.625 1.00 11.58 240 GLY A CA 1
ATOM 1690 C C . GLY A 1 245 ? 15.423 3.953 -10.433 1.00 12.12 240 GLY A C 1
ATOM 1691 O O . GLY A 1 245 ? 15.908 4.094 -9.288 1.00 10.98 240 GLY A O 1
ATOM 1692 N N . PRO A 1 246 ? 14.480 3.049 -10.659 1.00 11.67 241 PRO A N 1
ATOM 1693 C CA . PRO A 1 246 ? 13.873 2.245 -9.602 1.00 10.18 241 PRO A CA 1
ATOM 1694 C C . PRO A 1 246 ? 14.834 1.252 -8.969 1.00 8.73 241 PRO A C 1
ATOM 1695 O O . PRO A 1 246 ? 15.431 0.426 -9.679 1.00 11.23 241 PRO A O 1
ATOM 1699 N N . LEU A 1 247 ? 14.955 1.299 -7.640 1.00 9.02 242 LEU A N 1
ATOM 1700 C CA . LEU A 1 247 ? 15.877 0.451 -6.908 1.00 8.43 242 LEU A CA 1
ATOM 1701 C C . LEU A 1 247 ? 15.341 0.055 -5.560 1.00 8.85 242 LEU A C 1
ATOM 1702 O O . LEU A 1 247 ? 14.413 0.670 -5.039 1.00 8.98 242 LEU A O 1
ATOM 1707 N N . ILE A 1 248 ? 15.967 -0.977 -4.998 1.00 7.25 243 ILE A N 1
ATOM 1708 C CA . ILE A 1 248 ? 15.835 -1.256 -3.588 1.00 7.92 243 ILE A CA 1
ATOM 1709 C C . ILE A 1 248 ? 17.285 -1.250 -3.067 1.00 8.60 243 ILE A C 1
ATOM 1710 O O . ILE A 1 248 ? 18.166 -1.900 -3.633 1.00 9.03 243 ILE A O 1
ATOM 1715 N N . VAL A 1 249 ? 17.549 -0.447 -2.043 1.00 8.12 244 VAL A N 1
ATOM 1716 C CA . VAL A 1 249 ? 18.899 -0.347 -1.495 1.00 8.19 244 VAL A CA 1
ATOM 1717 C C . VAL A 1 249 ? 18.853 -0.656 -0.029 1.00 8.06 244 VAL A C 1
ATOM 1718 O O . VAL A 1 249 ? 18.033 -0.087 0.723 1.00 9.46 244 VAL A O 1
ATOM 1722 N N . MET A 1 250 ? 19.730 -1.547 0.399 1.00 6.89 245 MET A N 1
ATOM 1723 C CA . MET A 1 250 ? 19.826 -1.927 1.821 1.00 7.40 245 MET A CA 1
ATOM 1724 C C . MET A 1 250 ? 21.219 -1.520 2.307 1.00 7.58 245 MET A C 1
ATOM 1725 O O . MET A 1 250 ? 22.216 -2.128 1.916 1.00 8.49 245 MET A O 1
ATOM 1730 N N . THR A 1 251 ? 21.261 -0.481 3.133 1.00 7.69 246 THR A N 1
ATOM 1731 C CA . THR A 1 251 ? 22.535 0.026 3.670 1.00 8.61 246 THR A CA 1
ATOM 1732 C C . THR A 1 251 ? 22.750 -0.550 5.049 1.00 8.20 246 THR A C 1
ATOM 1733 O O . THR A 1 251 ? 21.827 -0.518 5.874 1.00 9.36 246 THR A O 1
ATOM 1737 N N . VAL A 1 252 ? 23.934 -1.080 5.322 1.00 7.16 247 VAL A N 1
ATOM 1738 C CA . VAL A 1 252 ? 24.203 -1.709 6.642 1.00 7.88 247 VAL A CA 1
ATOM 1739 C C . VAL A 1 252 ? 25.334 -0.991 7.376 1.00 8.44 247 VAL A C 1
ATOM 1740 O O . VAL A 1 252 ? 26.412 -0.729 6.789 1.00 9.24 247 VAL A O 1
ATOM 1744 N N . TRP A 1 253 ? 25.058 -0.646 8.636 1.00 7.99 248 TRP A N 1
ATOM 1745 C CA . TRP A 1 253 ? 26.039 -0.015 9.538 1.00 8.28 248 TRP A CA 1
ATOM 1746 C C . TRP A 1 253 ? 26.370 -1.048 10.606 1.00 9.93 248 TRP A C 1
ATOM 1747 O O . TRP A 1 253 ? 25.463 -1.671 11.164 1.00 10.31 248 TRP A O 1
ATOM 1758 N N . GLY A 1 254 ? 27.667 -1.184 10.914 1.00 10.27 249 GLY A N 1
ATOM 17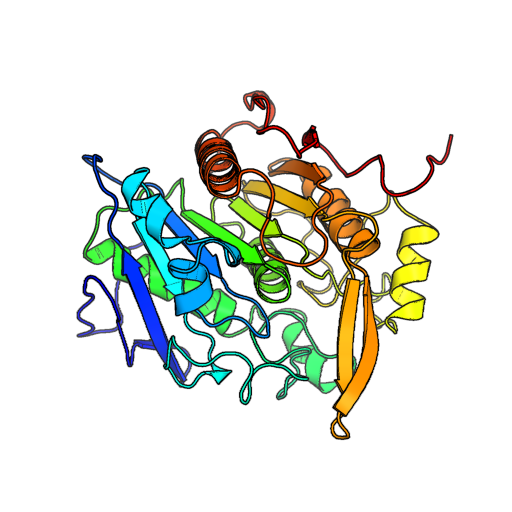59 C CA . GLY A 1 254 ? 28.147 -2.186 11.859 1.00 11.59 249 GLY A CA 1
ATOM 1760 C C . GLY A 1 254 ? 28.275 -1.730 13.300 1.00 11.96 249 GLY A C 1
ATOM 1761 O O . GLY A 1 254 ? 28.907 -2.434 14.123 1.00 12.70 249 GLY A O 1
ATOM 1762 N N . GLY A 1 255 ? 27.671 -0.595 13.631 1.00 12.61 250 GLY A N 1
ATOM 1763 C CA . GLY A 1 255 ? 27.710 -0.114 15.005 1.00 12.78 250 GLY A CA 1
ATOM 1764 C C . GLY A 1 255 ? 28.870 0.755 15.397 1.00 14.98 250 GLY A C 1
ATOM 1765 O O . GLY A 1 255 ? 29.647 1.206 14.565 1.00 13.58 250 GLY A O 1
ATOM 1766 N N . GLU A 1 256 ? 28.998 0.929 16.719 1.00 15.63 251 GLU A N 1
ATOM 1767 C CA . GLU A 1 256 ? 30.020 1.800 17.309 1.00 18.55 251 GLU A CA 1
ATOM 1768 C C . GLU A 1 256 ? 31.439 1.598 16.855 1.00 18.21 251 GLU A C 1
ATOM 1769 O O . GLU A 1 256 ? 32.231 2.568 16.776 1.00 19.05 251 GLU A O 1
ATOM 1775 N N . LYS A 1 257 ? 31.802 0.354 16.557 1.00 17.10 252 LYS A N 1
ATOM 1776 C CA . LYS A 1 257 ? 33.132 0.035 16.113 1.00 18.08 252 LYS A CA 1
ATOM 1777 C C . LYS A 1 257 ? 33.295 -0.049 14.582 1.00 16.17 252 LYS A C 1
ATOM 1778 O O . LYS A 1 257 ? 34.314 -0.518 14.095 1.00 17.33 252 LYS A O 1
ATOM 1784 N N . ASP A 1 258 ? 32.302 0.427 13.827 1.00 14.07 253 ASP A N 1
ATOM 1785 C CA . ASP A 1 258 ? 32.395 0.383 12.378 1.00 12.05 253 ASP A CA 1
ATOM 1786 C C . ASP A 1 258 ? 33.193 1.622 11.931 1.00 12.02 253 ASP A C 1
ATOM 1787 O O . ASP A 1 258 ? 32.640 2.664 11.585 1.00 11.36 253 ASP A O 1
ATOM 1792 N N . LEU A 1 259 ? 34.520 1.443 11.973 1.00 14.09 254 LEU A N 1
ATOM 1793 C CA . LEU A 1 259 ? 35.526 2.491 11.715 1.00 15.20 254 LEU A CA 1
ATOM 1794 C C . LEU A 1 259 ? 36.659 1.803 11.006 1.00 17.44 254 LEU A C 1
ATOM 1795 O O . LEU A 1 259 ? 36.787 0.594 11.135 1.00 19.33 254 LEU A O 1
ATOM 1800 N N . TRP A 1 260 ? 37.478 2.547 10.286 1.00 17.21 255 TRP A N 1
ATOM 1801 C CA . TRP A 1 260 ? 38.619 1.940 9.591 1.00 20.04 255 TRP A CA 1
ATOM 1802 C C . TRP A 1 260 ? 39.873 2.745 9.849 1.00 19.14 255 TRP A C 1
ATOM 1803 O O . TRP A 1 260 ? 39.870 3.968 9.722 1.00 18.51 255 TRP A O 1
ATOM 1814 N N . ASN A 1 261 ? 40.936 2.037 10.214 1.00 20.91 256 ASN A N 1
ATOM 1815 C CA . ASN A 1 261 ? 42.227 2.697 10.423 1.00 22.87 256 ASN A CA 1
ATOM 1816 C C . ASN A 1 261 ? 43.112 2.330 9.238 1.00 24.54 256 ASN A C 1
ATOM 1817 O O . ASN A 1 261 ? 43.337 1.155 8.947 1.00 25.49 256 ASN A O 1
ATOM 1822 N N . CYS A 1 262 ? 43.608 3.366 8.590 1.00 25.41 257 CYS A N 1
ATOM 1823 C CA . CYS A 1 262 ? 44.499 3.226 7.461 1.00 27.87 257 CYS A CA 1
ATOM 1824 C C . CYS A 1 262 ? 45.893 2.852 7.998 1.00 29.20 257 CYS A C 1
ATOM 1825 O O . CYS A 1 262 ? 46.164 2.983 9.186 1.00 29.14 257 CYS A O 1
ATOM 1828 N N . THR A 1 263 ? 46.773 2.404 7.123 1.00 30.25 258 THR A N 1
ATOM 1829 C CA . THR A 1 263 ? 48.123 2.056 7.564 1.00 32.01 258 THR A CA 1
ATOM 1830 C C . THR A 1 263 ? 49.147 2.902 6.798 1.00 33.42 258 THR A C 1
ATOM 1831 O O . THR A 1 263 ? 49.184 2.840 5.586 1.00 33.73 258 THR A O 1
ATOM 1835 N N . ARG A 1 264 ? 49.961 3.686 7.498 1.00 34.85 259 ARG A N 1
ATOM 1836 C CA . ARG A 1 264 ? 50.990 4.487 6.830 1.00 36.47 259 ARG A CA 1
ATOM 1837 C C . ARG A 1 264 ? 52.073 3.597 6.197 1.00 38.01 259 ARG A C 1
ATOM 1838 O O . ARG A 1 264 ? 52.121 2.383 6.429 1.00 37.19 259 ARG A O 1
ATOM 1846 N N . PRO A 1 265 ? 52.959 4.195 5.382 1.00 38.91 260 PRO A N 1
ATOM 1847 C CA . PRO A 1 265 ? 53.999 3.363 4.767 1.00 39.91 260 PRO A CA 1
ATOM 1848 C C . PRO A 1 265 ? 54.897 2.757 5.842 1.00 40.21 260 PRO A C 1
ATOM 1849 O O . PRO A 1 265 ? 55.423 1.653 5.666 1.00 40.49 260 PRO A O 1
ATOM 1853 N N . ASP A 1 266 ? 55.049 3.469 6.960 1.00 40.57 261 ASP A N 1
ATOM 1854 C CA . ASP A 1 266 ? 55.889 3.000 8.056 1.00 40.51 261 ASP A CA 1
ATOM 1855 C C . ASP A 1 266 ? 55.166 1.982 8.965 1.00 40.63 261 ASP A C 1
ATOM 1856 O O . ASP A 1 266 ? 55.691 1.562 10.015 1.00 40.20 261 ASP A O 1
ATOM 1861 N N . GLY A 1 267 ? 53.956 1.596 8.556 1.00 39.53 262 GLY A N 1
ATOM 1862 C CA . GLY A 1 267 ? 53.198 0.602 9.300 1.00 38.05 262 GLY A CA 1
ATOM 1863 C C . GLY A 1 267 ? 52.279 1.065 10.413 1.00 36.49 262 GLY A C 1
ATOM 1864 O O . GLY A 1 267 ? 51.469 0.261 10.870 1.00 36.57 262 GLY A O 1
ATOM 1865 N N . SER A 1 268 ? 52.420 2.315 10.860 1.00 35.27 263 SER A N 1
ATOM 1866 C CA . SER A 1 268 ? 51.589 2.872 11.923 1.00 34.49 263 SER A CA 1
ATOM 1867 C C . SER A 1 268 ? 50.169 2.997 11.400 1.00 34.10 263 SER A C 1
ATOM 1868 O O . SER A 1 268 ? 49.967 3.079 10.187 1.00 33.06 263 SER A O 1
ATOM 1871 N N . ARG A 1 269 ? 49.198 3.029 12.308 1.00 33.75 264 ARG A N 1
ATOM 1872 C CA . ARG A 1 269 ? 47.782 3.102 11.906 1.00 33.65 264 ARG A CA 1
ATOM 1873 C C . ARG A 1 269 ? 47.135 4.408 12.360 1.00 32.63 264 ARG A C 1
ATOM 1874 O O . ARG A 1 269 ? 47.576 5.031 13.329 1.00 33.62 264 ARG A O 1
ATOM 1882 N N . PHE A 1 270 ? 46.075 4.840 11.669 1.00 29.61 265 PHE A N 1
ATOM 1883 C CA . PHE A 1 270 ? 45.378 6.069 12.059 1.00 27.10 265 PHE A CA 1
ATOM 1884 C C . PHE A 1 270 ? 43.934 6.050 11.549 1.00 25.34 265 PHE A C 1
ATOM 1885 O O . PHE A 1 270 ? 43.661 5.515 10.489 1.00 25.90 265 PHE A O 1
ATOM 1893 N N . LEU A 1 271 ? 43.017 6.619 12.307 1.00 23.51 266 LEU A N 1
ATOM 1894 C CA . LEU A 1 271 ? 41.603 6.610 11.887 1.00 21.64 266 LEU A CA 1
ATOM 1895 C C . LEU A 1 271 ? 41.363 7.376 10.579 1.00 21.18 266 LEU A C 1
ATOM 1896 O O . LEU A 1 271 ? 41.662 8.549 10.495 1.00 21.76 266 LEU A O 1
ATOM 1901 N N . CYS A 1 272 ? 40.814 6.725 9.544 1.00 20.91 267 CYS A N 1
ATOM 1902 C CA . CYS A 1 272 ? 40.592 7.449 8.279 1.00 20.98 267 CYS A CA 1
ATOM 1903 C C . CYS A 1 272 ? 39.166 7.340 7.767 1.00 19.66 267 CYS A C 1
ATOM 1904 O O . CYS A 1 272 ? 38.826 7.955 6.748 1.00 18.62 267 CYS A O 1
ATOM 1907 N N . ALA A 1 273 ? 38.345 6.532 8.441 1.00 17.97 268 ALA A N 1
ATOM 1908 C CA . ALA A 1 273 ? 36.960 6.424 8.004 1.00 17.81 268 ALA A CA 1
ATOM 1909 C C . ALA A 1 273 ? 36.051 6.034 9.155 1.00 14.72 268 ALA A C 1
ATOM 1910 O O . ALA A 1 273 ? 36.418 5.189 9.974 1.00 15.63 268 ALA A O 1
ATOM 1912 N N . ASP A 1 274 ? 34.887 6.668 9.196 1.00 12.56 269 ASP A N 1
ATOM 1913 C CA . ASP A 1 274 ? 33.877 6.385 10.208 1.00 12.12 269 ASP A CA 1
ATOM 1914 C C . ASP A 1 274 ? 32.622 6.132 9.374 1.00 11.46 269 ASP A C 1
ATOM 1915 O O . ASP A 1 274 ? 32.164 7.008 8.654 1.00 10.93 269 ASP A O 1
ATOM 1920 N N . TYR A 1 275 ? 32.050 4.932 9.505 1.00 9.92 270 TYR A N 1
ATOM 1921 C CA . TYR A 1 275 ? 30.909 4.629 8.622 1.00 10.07 270 TYR A CA 1
ATOM 1922 C C . TYR A 1 275 ? 29.538 5.018 9.149 1.00 10.11 270 TYR A C 1
ATOM 1923 O O . TYR A 1 275 ? 28.515 4.834 8.488 1.00 9.57 270 TYR A O 1
ATOM 1932 N N . ARG A 1 276 ? 29.501 5.643 10.311 1.00 9.27 271 ARG A N 1
ATOM 1933 C CA . ARG A 1 276 ? 28.218 6.151 10.796 1.00 9.58 271 ARG A CA 1
ATOM 1934 C C . ARG A 1 276 ? 27.754 7.306 9.852 1.00 9.87 271 ARG A C 1
ATOM 1935 O O . ARG A 1 276 ? 26.639 7.280 9.332 1.00 9.76 271 ARG A O 1
ATOM 1943 N N . PRO A 1 277 ? 28.597 8.344 9.622 1.00 9.52 272 PRO A N 1
ATOM 1944 C CA . PRO A 1 277 ? 28.090 9.381 8.719 1.00 9.68 272 PRO A CA 1
ATOM 1945 C C . PRO A 1 277 ? 27.829 8.932 7.277 1.00 8.31 272 PRO A C 1
ATOM 1946 O O . PRO A 1 277 ? 26.936 9.469 6.625 1.00 9.06 272 PRO A O 1
ATOM 1950 N N . SER A 1 278 ? 28.622 7.987 6.780 1.00 8.68 273 SER A N 1
ATOM 1951 C CA . SER A 1 278 ? 28.441 7.561 5.402 1.00 8.57 273 SER A CA 1
ATOM 1952 C C . SER A 1 278 ? 27.229 6.677 5.207 1.00 8.86 273 SER A C 1
ATOM 1953 O O . SER A 1 278 ? 26.565 6.807 4.171 1.00 9.19 273 SER A O 1
ATOM 1956 N N . THR A 1 279 ? 26.916 5.787 6.160 1.00 8.25 274 THR A N 1
ATOM 1957 C CA . THR A 1 279 ? 25.695 5.012 6.017 1.00 8.32 274 THR A CA 1
ATOM 1958 C C . THR A 1 279 ? 24.493 5.963 6.218 1.00 9.17 274 THR A C 1
ATOM 1959 O O . THR A 1 279 ? 23.472 5.854 5.564 1.00 8.14 274 THR A O 1
ATOM 1963 N N . GLN A 1 280 ? 24.593 6.912 7.134 1.00 8.53 275 GLN A N 1
ATOM 1964 C CA . GLN A 1 280 ? 23.495 7.862 7.323 1.00 8.91 275 GLN A CA 1
ATOM 1965 C C . GLN A 1 280 ? 23.294 8.635 6.030 1.00 8.49 275 GLN A C 1
ATOM 1966 O O . GLN A 1 280 ? 22.168 8.761 5.561 1.00 8.72 275 GLN A O 1
ATOM 1972 N N . ALA A 1 281 ? 24.377 9.194 5.479 1.00 8.59 276 ALA A N 1
ATOM 1973 C CA . ALA A 1 281 ? 24.235 9.981 4.274 1.00 9.62 276 ALA A CA 1
ATOM 1974 C C . ALA A 1 281 ? 23.632 9.205 3.131 1.00 7.93 276 ALA A C 1
ATOM 1975 O O . ALA A 1 281 ? 22.766 9.698 2.374 1.00 9.29 276 ALA A O 1
ATOM 1977 N N . GLY A 1 282 ? 24.094 7.976 2.930 1.00 8.63 277 GLY A N 1
ATOM 1978 C CA . GLY A 1 282 ? 23.520 7.223 1.834 1.00 8.05 277 GLY A CA 1
ATOM 1979 C C . GLY A 1 282 ? 22.066 6.937 2.103 1.00 10.40 277 GLY A C 1
ATOM 1980 O O . GLY A 1 282 ? 21.253 7.009 1.193 1.00 10.16 277 GLY A O 1
ATOM 1981 N N . SER A 1 283 ? 21.707 6.634 3.361 1.00 8.52 278 SER A N 1
ATOM 1982 C CA . SER A 1 283 ? 20.300 6.355 3.658 1.00 9.13 278 SER A CA 1
ATOM 1983 C C . SER A 1 283 ? 19.426 7.593 3.448 1.00 9.88 278 SER A C 1
ATOM 1984 O O . SER A 1 283 ? 18.287 7.471 3.022 1.00 9.79 278 SER A O 1
ATOM 1987 N N . ASN A 1 284 ? 19.978 8.778 3.657 1.00 8.72 279 ASN A N 1
ATOM 1988 C CA . ASN A 1 284 ? 19.155 9.982 3.473 1.00 9.40 279 ASN A CA 1
ATOM 1989 C C . ASN A 1 284 ? 18.899 10.185 1.976 1.00 10.50 279 ASN A C 1
ATOM 1990 O O . ASN A 1 284 ? 17.776 10.494 1.550 1.00 11.93 279 ASN A O 1
ATOM 1995 N N . PHE A 1 285 ? 19.927 9.985 1.158 1.00 10.40 280 PHE A N 1
ATOM 1996 C CA . PHE A 1 285 ? 19.730 10.188 -0.263 1.00 10.26 280 PHE A CA 1
ATOM 1997 C C . PHE A 1 285 ? 18.778 9.184 -0.846 1.00 9.61 280 PHE A C 1
ATOM 1998 O O . PHE A 1 285 ? 17.849 9.557 -1.582 1.00 9.46 280 PHE A O 1
ATOM 2006 N N . PHE A 1 286 ? 18.980 7.898 -0.528 1.00 8.36 281 PHE A N 1
ATOM 2007 C CA . PHE A 1 286 ? 18.126 6.890 -1.152 1.00 10.39 281 PHE A CA 1
ATOM 2008 C C . PHE A 1 286 ? 16.706 6.897 -0.605 1.00 9.59 281 PHE A C 1
ATOM 2009 O O . PHE A 1 286 ? 15.779 6.611 -1.330 1.00 11.42 281 PHE A O 1
ATOM 2017 N N . SER A 1 287 ? 16.533 7.249 0.658 1.00 10.72 282 SER A N 1
ATOM 2018 C CA . SER A 1 287 ? 15.201 7.306 1.189 1.00 12.12 282 SER A CA 1
ATOM 2019 C C . SER A 1 287 ? 14.397 8.405 0.549 1.00 13.01 282 SER A C 1
ATOM 2020 O O . SER A 1 287 ? 13.199 8.219 0.335 1.00 15.81 282 SER A O 1
ATOM 2023 N N . ALA A 1 288 ? 15.041 9.528 0.241 1.00 11.37 283 ALA A N 1
ATOM 2024 C CA . ALA A 1 288 ? 14.331 10.654 -0.363 1.00 12.51 283 ALA A CA 1
ATOM 2025 C C . ALA A 1 288 ? 13.867 10.349 -1.782 1.00 13.94 283 ALA A C 1
ATOM 2026 O O . ALA A 1 288 ? 12.923 10.930 -2.252 1.00 14.85 283 ALA A O 1
ATOM 2028 N N . GLN A 1 289 ? 14.522 9.430 -2.474 1.00 13.09 284 GLN A N 1
ATOM 2029 C CA . GLN A 1 289 ? 14.170 9.104 -3.863 1.00 12.73 284 GLN A CA 1
ATOM 2030 C C . GLN A 1 289 ? 12.839 8.405 -3.940 1.00 13.23 284 GLN A C 1
ATOM 2031 O O . GLN A 1 289 ? 12.604 7.397 -3.277 1.00 13.73 284 GLN A O 1
ATOM 2037 N N . PRO A 1 290 ? 11.923 8.906 -4.780 1.00 12.92 285 PRO A N 1
ATOM 2038 C CA . PRO A 1 290 ? 10.608 8.309 -4.871 1.00 12.76 285 PRO A CA 1
ATOM 2039 C C . PRO A 1 290 ? 10.473 6.935 -5.422 1.00 12.59 285 PRO A C 1
ATOM 2040 O O . PRO A 1 290 ? 9.537 6.238 -5.063 1.00 14.87 285 PRO A O 1
ATOM 2044 N N . ASP A 1 291 ? 11.400 6.547 -6.294 1.00 11.90 286 ASP A N 1
ATOM 2045 C CA . ASP A 1 291 ? 11.326 5.222 -6.861 1.00 12.62 286 ASP A CA 1
ATOM 2046 C C . ASP A 1 291 ? 12.306 4.258 -6.239 1.00 12.10 286 ASP A C 1
ATOM 2047 O O . ASP A 1 291 ? 12.618 3.227 -6.807 1.00 12.11 286 ASP A O 1
ATOM 2052 N N . VAL A 1 292 ? 12.768 4.589 -5.055 1.00 11.12 287 VAL A N 1
ATOM 2053 C CA . VAL A 1 292 ? 13.709 3.719 -4.326 1.00 11.04 287 VAL A CA 1
ATOM 2054 C C . VAL A 1 292 ? 13.142 3.314 -2.981 1.00 11.18 287 VAL A C 1
ATOM 2055 O O . VAL A 1 292 ? 12.620 4.156 -2.243 1.00 13.47 287 VAL A O 1
ATOM 2059 N N . VAL A 1 293 ? 13.221 2.029 -2.641 1.00 10.81 288 VAL A N 1
ATOM 2060 C CA . VAL A 1 293 ? 12.888 1.516 -1.311 1.00 10.09 288 VAL A CA 1
ATOM 2061 C C . VAL A 1 293 ? 14.251 1.465 -0.615 1.00 9.70 288 VAL A C 1
ATOM 2062 O O . VAL A 1 293 ? 15.150 0.808 -1.117 1.00 9.75 288 VAL A O 1
ATOM 2066 N N . HIS A 1 294 ? 14.429 2.183 0.492 1.00 9.01 289 HIS A N 1
ATOM 2067 C CA . HIS A 1 294 ? 15.679 2.099 1.213 1.00 8.48 289 HIS A CA 1
ATOM 2068 C C . HIS A 1 294 ? 15.447 1.391 2.531 1.00 9.41 289 HIS A C 1
ATOM 2069 O O . HIS A 1 294 ? 14.521 1.728 3.266 1.00 10.79 289 HIS A O 1
ATOM 2076 N N . VAL A 1 295 ? 16.281 0.401 2.825 1.00 8.64 290 VAL A N 1
ATOM 2077 C CA . VAL A 1 295 ? 16.186 -0.315 4.070 1.00 8.06 290 VAL A CA 1
ATOM 2078 C C . VAL A 1 295 ? 17.483 0.000 4.867 1.00 8.71 290 VAL A C 1
ATOM 2079 O O . VAL A 1 295 ? 18.592 -0.195 4.338 1.00 9.41 290 VAL A O 1
ATOM 2083 N N . ALA A 1 296 ? 17.341 0.542 6.092 1.00 8.39 291 ALA A N 1
ATOM 2084 C CA . ALA A 1 296 ? 18.482 0.851 6.932 1.00 9.47 291 ALA A CA 1
ATOM 2085 C C . ALA A 1 296 ? 18.636 -0.268 7.950 1.00 10.02 291 ALA A C 1
ATOM 2086 O O . ALA A 1 296 ? 17.730 -0.505 8.752 1.00 10.69 291 ALA A O 1
ATOM 2088 N N . CYS A 1 297 ? 19.755 -0.962 7.930 1.00 9.02 292 CYS A N 1
ATOM 2089 C CA . CYS A 1 297 ? 20.030 -2.053 8.836 1.00 10.12 292 CYS A CA 1
ATOM 2090 C C . CYS A 1 297 ? 21.223 -1.755 9.732 1.00 10.84 292 CYS A C 1
ATOM 2091 O O . CYS A 1 297 ? 22.239 -1.291 9.248 1.00 10.08 292 CYS A O 1
ATOM 2094 N N . SER A 1 298 ? 21.073 -2.043 11.032 1.00 12.07 293 SER A N 1
ATOM 2095 C CA . SER A 1 298 ? 22.151 -1.851 11.987 1.00 12.77 293 SER A CA 1
ATOM 2096 C C . SER A 1 298 ? 22.520 -3.159 12.648 1.00 11.74 293 SER A C 1
ATOM 2097 O O . SER A 1 298 ? 21.644 -3.994 12.961 1.00 13.11 293 SER A O 1
ATOM 2100 N N . SER A 1 299 ? 23.814 -3.368 12.828 1.00 12.66 294 SER A N 1
ATOM 2101 C CA . SER A 1 299 ? 24.295 -4.529 13.560 1.00 13.63 294 SER A CA 1
ATOM 2102 C C . SER A 1 299 ? 25.424 -4.066 14.509 1.00 15.99 294 SER A C 1
ATOM 2103 O O . SER A 1 299 ? 25.660 -2.872 14.676 1.00 15.83 294 SER A O 1
ATOM 2106 N N . THR A 1 300 ? 26.150 -5.012 15.104 1.00 16.51 295 THR A N 1
ATOM 2107 C CA . THR A 1 300 ? 27.154 -4.620 16.090 1.00 18.31 295 THR A CA 1
ATOM 2108 C C . THR A 1 300 ? 28.462 -5.290 15.870 1.00 19.78 295 THR A C 1
ATOM 2109 O O . THR A 1 300 ? 29.298 -5.369 16.789 1.00 20.85 295 THR A O 1
ATOM 2113 N N . HIS A 1 301 ? 28.675 -5.783 14.672 1.00 17.94 296 HIS A N 1
ATOM 2114 C CA . HIS A 1 301 ? 29.879 -6.518 14.361 1.00 19.23 296 HIS A CA 1
ATOM 2115 C C . HIS A 1 301 ? 31.100 -5.702 13.955 1.00 20.39 296 HIS A C 1
ATOM 2116 O O . HIS A 1 301 ? 32.180 -6.284 13.750 1.00 21.61 296 HIS A O 1
ATOM 2123 N N . GLY A 1 302 ? 30.923 -4.395 13.750 1.00 17.23 297 GLY A N 1
ATOM 2124 C CA . GLY A 1 302 ? 32.042 -3.550 13.377 1.00 16.98 297 GLY A CA 1
ATOM 2125 C C . GLY A 1 302 ? 32.218 -3.307 11.900 1.00 16.80 297 GLY A C 1
ATOM 2126 O O . GLY A 1 302 ? 31.236 -3.105 11.136 1.00 17.93 297 GLY A O 1
ATOM 2127 N N . HIS A 1 303 ? 33.470 -3.313 11.458 1.00 16.32 298 HIS A N 1
ATOM 2128 C CA . HIS A 1 303 ? 33.767 -3.073 10.063 1.00 15.82 298 HIS A CA 1
ATOM 2129 C C . HIS A 1 303 ? 34.331 -4.322 9.418 1.00 18.97 298 HIS A C 1
ATOM 2130 O O . HIS A 1 303 ? 35.568 -4.468 9.275 1.00 21.84 298 HIS A O 1
ATOM 2137 N N . MET A 1 304 ? 33.446 -5.243 9.083 1.00 15.40 299 MET A N 1
ATOM 2138 C CA . MET A 1 304 ? 33.801 -6.500 8.427 1.00 13.94 299 MET A CA 1
ATOM 2139 C C . MET A 1 304 ? 32.485 -7.062 7.924 1.00 11.24 299 MET A C 1
ATOM 2140 O O . MET A 1 304 ? 31.444 -6.476 8.173 1.00 12.12 299 MET A O 1
ATOM 2145 N N . TRP A 1 305 ? 32.523 -8.133 7.166 1.00 10.20 300 TRP A N 1
ATOM 2146 C CA . TRP A 1 305 ? 31.253 -8.681 6.692 1.00 9.79 300 TRP A CA 1
ATOM 2147 C C . TRP A 1 305 ? 30.442 -9.052 7.918 1.00 10.61 300 TRP A C 1
ATOM 2148 O O . TRP A 1 305 ? 31.003 -9.522 8.904 1.00 11.58 300 TRP A O 1
ATOM 2159 N N . PRO A 1 306 ? 29.116 -8.908 7.874 1.00 9.60 301 PRO A N 1
ATOM 2160 C CA . PRO A 1 306 ? 28.198 -9.247 8.983 1.00 10.43 301 PRO A CA 1
ATOM 2161 C C . PRO A 1 306 ? 28.653 -10.575 9.587 1.00 11.61 301 PRO A C 1
ATOM 2162 O O . PRO A 1 306 ? 28.794 -11.576 8.877 1.00 10.78 301 PRO A O 1
ATOM 2166 N N . GLN A 1 307 ? 28.868 -10.553 10.912 1.00 11.67 302 GLN A N 1
ATOM 2167 C CA . GLN A 1 307 ? 29.428 -11.696 11.609 1.00 12.00 302 GLN A CA 1
ATOM 2168 C C . GLN A 1 307 ? 28.440 -12.558 12.347 1.00 11.72 302 GLN A C 1
ATOM 2169 O O . GLN A 1 307 ? 28.680 -13.774 12.504 1.00 13.21 302 GLN A O 1
ATOM 2175 N N . LEU A 1 308 ? 27.376 -11.941 12.820 1.00 12.69 303 LEU A N 1
ATOM 2176 C CA . LEU A 1 308 ? 26.353 -12.697 13.530 1.00 13.85 303 LEU A CA 1
ATOM 2177 C C . LEU A 1 308 ? 25.408 -13.371 12.513 1.00 12.38 303 LEU A C 1
ATOM 2178 O O . LEU A 1 308 ? 24.780 -12.688 11.685 1.00 12.43 303 LEU A O 1
ATOM 2183 N N . ASN A 1 309 ? 25.267 -14.694 12.599 1.00 11.84 304 ASN A N 1
ATOM 2184 C CA . ASN A 1 309 ? 24.370 -15.434 11.680 1.00 10.46 304 ASN A CA 1
ATOM 2185 C C . ASN A 1 309 ? 24.607 -14.989 10.260 1.00 11.76 304 ASN A C 1
ATOM 2186 O O . ASN A 1 309 ? 23.681 -14.643 9.529 1.00 10.92 304 ASN A O 1
ATOM 2191 N N . THR A 1 310 ? 25.868 -15.048 9.865 1.00 10.78 305 THR A N 1
ATOM 2192 C CA . THR A 1 310 ? 26.284 -14.569 8.550 1.00 10.74 305 THR A CA 1
ATOM 2193 C C . THR A 1 310 ? 25.491 -15.092 7.385 1.00 10.89 305 THR A C 1
ATOM 2194 O O . THR A 1 310 ? 25.010 -14.307 6.574 1.00 10.29 305 THR A O 1
ATOM 2198 N N . GLN A 1 311 ? 25.352 -16.404 7.257 1.00 11.52 306 GLN A N 1
ATOM 2199 C CA . GLN A 1 311 ? 24.600 -16.920 6.116 1.00 11.43 306 GLN A CA 1
ATOM 2200 C C . GLN A 1 311 ? 23.117 -16.634 6.242 1.00 11.54 306 GLN A C 1
ATOM 2201 O O . GLN A 1 311 ? 22.454 -16.402 5.219 1.00 10.17 306 GLN A O 1
ATOM 2207 N N . GLU A 1 312 ? 22.569 -16.676 7.442 1.00 10.62 307 GLU A N 1
ATOM 2208 C CA . GLU A 1 312 ? 21.156 -16.289 7.594 1.00 11.05 307 GLU A CA 1
ATOM 2209 C C . GLU A 1 312 ? 20.995 -14.838 7.104 1.00 9.49 307 GLU A C 1
ATOM 2210 O O . GLU A 1 312 ? 20.019 -14.509 6.443 1.00 9.11 307 GLU A O 1
ATOM 2216 N N . PHE A 1 313 ? 21.953 -13.969 7.428 1.00 9.43 308 PHE A N 1
ATOM 2217 C CA . PHE A 1 313 ? 21.864 -12.585 6.984 1.00 9.77 308 PHE A CA 1
ATOM 2218 C C . PHE A 1 313 ? 21.946 -12.475 5.467 1.00 9.08 308 PHE A C 1
ATOM 2219 O O . PHE A 1 313 ? 21.146 -11.785 4.843 1.00 8.92 308 PHE A O 1
ATOM 2227 N N . ASN A 1 314 ? 22.889 -13.179 4.844 1.00 8.84 309 ASN A N 1
ATOM 2228 C CA . ASN A 1 314 ? 23.041 -13.121 3.402 1.00 8.92 309 ASN A CA 1
ATOM 2229 C C . ASN A 1 314 ? 21.763 -13.573 2.721 1.00 9.34 309 ASN A C 1
ATOM 2230 O O . ASN A 1 314 ? 21.312 -12.955 1.748 1.00 8.52 309 ASN A O 1
ATOM 2235 N N . ARG A 1 315 ? 21.157 -14.654 3.228 1.00 8.60 310 ARG A N 1
ATOM 2236 C CA . ARG A 1 315 ? 19.930 -15.169 2.581 1.00 9.18 310 ARG A CA 1
ATOM 2237 C C . ARG A 1 315 ? 18.806 -14.171 2.773 1.00 8.62 310 ARG A C 1
ATOM 2238 O O . ARG A 1 315 ? 18.057 -13.859 1.827 1.00 8.26 310 ARG A O 1
ATOM 2246 N N . TRP A 1 316 ? 18.661 -13.647 3.991 1.00 9.27 311 TRP A N 1
ATOM 2247 C CA . TRP A 1 316 ? 17.594 -12.669 4.283 1.00 8.46 311 TRP A CA 1
ATOM 2248 C C . TRP A 1 316 ? 17.775 -11.403 3.444 1.00 8.11 311 TRP A C 1
ATOM 2249 O O . TRP A 1 316 ? 16.806 -10.879 2.841 1.00 8.73 311 TRP A O 1
ATOM 2260 N N . ALA A 1 317 ? 19.011 -10.908 3.381 1.00 7.86 312 ALA A N 1
ATOM 2261 C CA . ALA A 1 317 ? 19.221 -9.656 2.626 1.00 7.56 312 ALA A CA 1
ATOM 2262 C C . ALA A 1 317 ? 18.968 -9.839 1.144 1.00 8.50 312 ALA A C 1
ATOM 2263 O O . ALA A 1 317 ? 18.247 -9.031 0.546 1.00 9.34 312 ALA A O 1
ATOM 2265 N N . LEU A 1 318 ? 19.516 -10.893 0.521 1.00 7.91 313 LEU A N 1
ATOM 2266 C CA . LEU A 1 318 ? 19.296 -11.065 -0.907 1.00 8.79 313 LEU A CA 1
ATOM 2267 C C . LEU A 1 318 ? 17.861 -11.373 -1.223 1.00 9.17 313 LEU A C 1
ATOM 2268 O O . LEU A 1 318 ? 17.339 -10.829 -2.188 1.00 9.16 313 LEU A O 1
ATOM 2273 N N . ASP A 1 319 ? 17.195 -12.173 -0.405 1.00 8.77 314 ASP A N 1
ATOM 2274 C CA . ASP A 1 319 ? 15.792 -12.455 -0.687 1.00 9.03 314 ASP A CA 1
ATOM 2275 C C . ASP A 1 319 ? 14.937 -11.224 -0.480 1.00 9.58 314 ASP A C 1
ATOM 2276 O O . ASP A 1 319 ? 13.898 -11.083 -1.152 1.00 10.55 314 ASP A O 1
ATOM 2281 N N . THR A 1 320 ? 15.331 -10.312 0.422 1.00 8.32 315 THR A N 1
ATOM 2282 C CA . THR A 1 320 ? 14.601 -9.055 0.625 1.00 9.38 315 THR A CA 1
ATOM 2283 C C . THR A 1 320 ? 14.779 -8.193 -0.620 1.00 8.84 315 THR A C 1
ATOM 2284 O O . THR A 1 320 ? 13.794 -7.630 -1.162 1.00 8.98 315 THR A O 1
ATOM 2288 N N . LEU A 1 321 ? 16.015 -8.083 -1.136 1.00 8.63 316 LEU A N 1
ATOM 2289 C CA . LEU A 1 321 ? 16.194 -7.305 -2.366 1.00 8.66 316 LEU A CA 1
ATOM 2290 C C . LEU A 1 321 ? 15.369 -7.934 -3.525 1.00 9.26 316 LEU A C 1
ATOM 2291 O O . LEU A 1 321 ? 14.675 -7.214 -4.266 1.00 7.92 316 LEU A O 1
ATOM 2296 N N . ALA A 1 322 ? 15.405 -9.258 -3.654 1.00 9.07 317 ALA A N 1
ATOM 2297 C CA . ALA A 1 322 ? 14.680 -9.943 -4.750 1.00 9.20 317 ALA A CA 1
ATOM 2298 C C . ALA A 1 322 ? 13.156 -9.807 -4.632 1.00 10.23 317 ALA A C 1
ATOM 2299 O O . ALA A 1 322 ? 12.444 -9.979 -5.615 1.00 11.74 317 ALA A O 1
ATOM 2301 N N . SER A 1 323 ? 12.684 -9.459 -3.451 1.00 9.03 318 SER A N 1
ATOM 2302 C CA . SER A 1 323 ? 11.229 -9.234 -3.283 1.00 10.72 318 SER A CA 1
ATOM 2303 C C . SER A 1 323 ? 10.778 -7.935 -3.920 1.00 11.68 318 SER A C 1
ATOM 2304 O O . SER A 1 323 ? 9.568 -7.625 -3.955 1.00 12.67 318 SER A O 1
ATOM 2307 N N . HIS A 1 324 ? 11.719 -7.133 -4.381 1.00 10.26 319 HIS A N 1
ATOM 2308 C CA . HIS A 1 324 ? 11.383 -5.859 -5.004 1.00 11.23 319 HIS A CA 1
ATOM 2309 C C . HIS A 1 324 ? 12.058 -5.812 -6.362 1.00 10.42 319 HIS A C 1
ATOM 2310 O O . HIS A 1 324 ? 13.048 -5.101 -6.551 1.00 10.62 319 HIS A O 1
ATOM 2317 N N . PRO A 1 325 ? 11.527 -6.558 -7.348 1.00 10.11 320 PRO A N 1
ATOM 2318 C CA . PRO A 1 325 ? 12.124 -6.562 -8.678 1.00 9.68 320 PRO A CA 1
ATOM 2319 C C . PRO A 1 325 ? 12.020 -5.154 -9.294 1.00 9.76 320 PRO A C 1
ATOM 2320 O O . PRO A 1 325 ? 11.101 -4.381 -8.989 1.00 10.56 320 PRO A O 1
ATOM 2324 N N . LYS A 1 326 ? 12.956 -4.825 -10.172 1.00 9.50 321 LYS A N 1
ATOM 2325 C CA . LYS A 1 326 ? 13.051 -3.505 -10.732 1.00 10.23 321 LYS A CA 1
ATOM 2326 C C . LYS A 1 326 ? 11.748 -3.003 -11.340 1.00 12.11 321 LYS A C 1
ATOM 2327 O O . LYS A 1 326 ? 11.150 -3.681 -12.172 1.00 13.14 321 LYS A O 1
ATOM 2333 N N . GLY A 1 327 ? 11.308 -1.858 -10.851 1.00 12.18 322 GLY A N 1
ATOM 2334 C CA . GLY A 1 327 ? 10.071 -1.236 -11.369 1.00 13.35 322 GLY A CA 1
ATOM 2335 C C . GLY A 1 327 ? 8.868 -1.522 -10.515 1.00 15.47 322 GLY A C 1
ATOM 2336 O O . GLY A 1 327 ? 7.772 -1.044 -10.832 1.00 17.41 322 GLY A O 1
ATOM 2337 N N . SER A 1 328 ? 9.046 -2.301 -9.450 1.00 15.70 323 SER A N 1
ATOM 2338 C CA . SER A 1 328 ? 7.992 -2.605 -8.486 1.00 17.66 323 SER A CA 1
ATOM 2339 C C . SER A 1 328 ? 7.602 -1.328 -7.787 1.00 17.71 323 SER A C 1
ATOM 2340 O O . SER A 1 328 ? 8.404 -0.422 -7.695 1.00 17.67 323 SER A O 1
ATOM 2343 N N . ASP A 1 329 ? 6.367 -1.277 -7.272 1.00 19.34 324 ASP A N 1
ATOM 2344 C CA . ASP A 1 329 ? 5.899 -0.081 -6.565 1.00 20.85 324 ASP A CA 1
ATOM 2345 C C . ASP A 1 329 ? 6.444 -0.071 -5.145 1.00 19.04 324 ASP A C 1
ATOM 2346 O O . ASP A 1 329 ? 6.237 -1.031 -4.433 1.00 18.24 324 ASP A O 1
ATOM 2351 N N . PRO A 1 330 ? 7.117 1.001 -4.722 1.00 18.81 325 PRO A N 1
ATOM 2352 C CA . PRO A 1 330 ? 7.630 1.016 -3.354 1.00 19.00 325 PRO A CA 1
ATOM 2353 C C . PRO A 1 330 ? 6.554 0.783 -2.319 1.00 19.78 325 PRO A C 1
ATOM 2354 O O . PRO A 1 330 ? 6.830 0.261 -1.250 1.00 17.38 325 PRO A O 1
ATOM 2358 N N . ARG A 1 331 ? 5.313 1.198 -2.600 1.00 21.27 326 ARG A N 1
ATOM 2359 C CA . ARG A 1 331 ? 4.270 1.010 -1.591 1.00 23.38 326 ARG A CA 1
ATOM 2360 C C . ARG A 1 331 ? 3.882 -0.455 -1.404 1.00 23.86 326 ARG A C 1
ATOM 2361 O O . ARG A 1 331 ? 3.214 -0.823 -0.432 1.00 24.98 326 ARG A O 1
ATOM 2369 N N . SER A 1 332 ? 4.316 -1.309 -2.317 1.00 22.01 327 SER A N 1
ATOM 2370 C CA . SER A 1 332 ? 3.977 -2.705 -2.230 1.00 22.42 327 SER A CA 1
ATOM 2371 C C . SER A 1 332 ? 5.028 -3.474 -1.419 1.00 19.52 327 SER A C 1
ATOM 2372 O O . SER A 1 332 ? 4.819 -4.624 -1.062 1.00 19.18 327 SER A O 1
ATOM 2375 N N . PHE A 1 333 ? 6.161 -2.83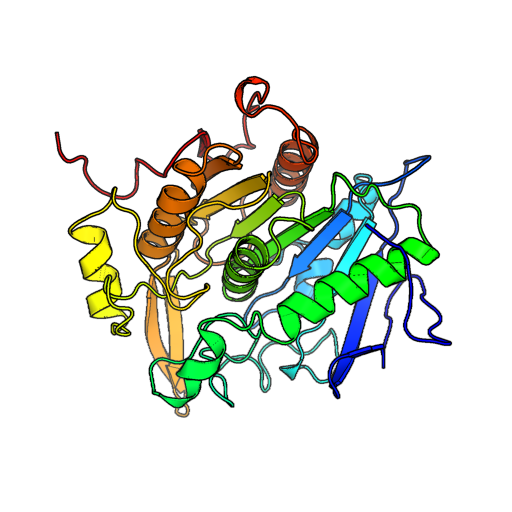4 -1.147 1.00 16.96 328 PHE A N 1
ATOM 2376 C CA . PHE A 1 333 ? 7.201 -3.556 -0.409 1.00 13.98 328 PHE A CA 1
ATOM 2377 C C . PHE A 1 333 ? 6.822 -3.878 1.045 1.00 14.34 328 PHE A C 1
ATOM 2378 O O . PHE A 1 333 ? 6.238 -3.029 1.750 1.00 14.54 328 PHE A O 1
ATOM 2386 N N . LYS A 1 334 ? 7.184 -5.085 1.517 1.00 13.31 329 LYS A N 1
ATOM 2387 C CA . LYS A 1 33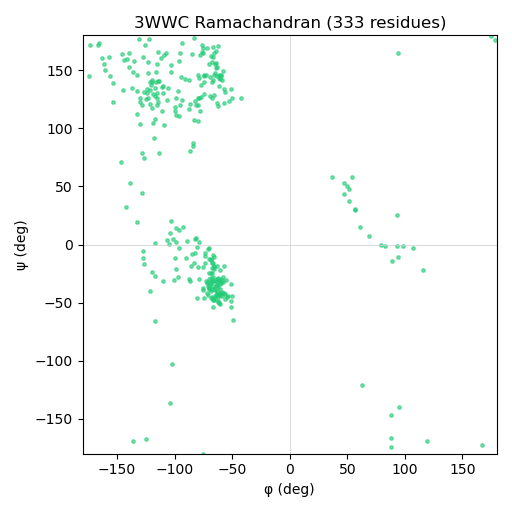4 ? 6.913 -5.499 2.885 1.00 14.31 329 LYS A CA 1
ATOM 2388 C C . LYS A 1 334 ? 8.158 -6.102 3.482 1.00 13.60 329 LYS A C 1
ATOM 2389 O O . LYS A 1 334 ? 8.598 -7.167 3.055 1.00 13.56 329 LYS A O 1
ATOM 2395 N N . LEU A 1 335 ? 8.729 -5.413 4.455 1.00 12.89 330 LEU A N 1
ATOM 2396 C CA . LEU A 1 335 ? 9.939 -5.913 5.088 1.00 12.87 330 LEU A CA 1
ATOM 2397 C C . LEU A 1 335 ? 9.603 -7.061 6.016 1.00 14.28 330 LEU A C 1
ATOM 2398 O O . LEU A 1 335 ? 8.557 -7.019 6.705 1.00 16.29 330 LEU A O 1
ATOM 2403 N N . THR A 1 336 ? 10.442 -8.094 6.019 1.00 12.16 331 THR A N 1
ATOM 2404 C CA . THR A 1 336 ? 10.262 -9.187 6.973 1.00 12.60 331 THR A CA 1
ATOM 2405 C C . THR A 1 336 ? 11.381 -9.048 7.998 1.00 13.96 331 THR A C 1
ATOM 2406 O O . THR A 1 336 ? 12.359 -8.325 7.767 1.00 15.47 331 THR A O 1
ATOM 2410 N N . GLN A 1 337 ? 11.239 -9.732 9.131 1.00 14.27 332 GLN A N 1
ATOM 2411 C CA . GLN A 1 337 ? 12.219 -9.639 10.221 1.00 15.30 332 GLN A CA 1
ATOM 2412 C C . GLN A 1 337 ? 13.601 -10.197 9.868 1.00 12.73 332 GLN A C 1
ATOM 2413 O O . GLN A 1 337 ? 13.717 -11.298 9.371 1.00 13.81 332 GLN A O 1
ATOM 2419 N N . PRO A 1 338 ? 14.660 -9.406 10.109 1.00 12.78 333 PRO A N 1
ATOM 2420 C CA . PRO A 1 338 ? 16.005 -9.911 9.807 1.00 11.40 333 PRO A CA 1
ATOM 2421 C C . PRO A 1 338 ? 16.418 -10.906 10.900 1.00 11.65 333 PRO A C 1
ATOM 2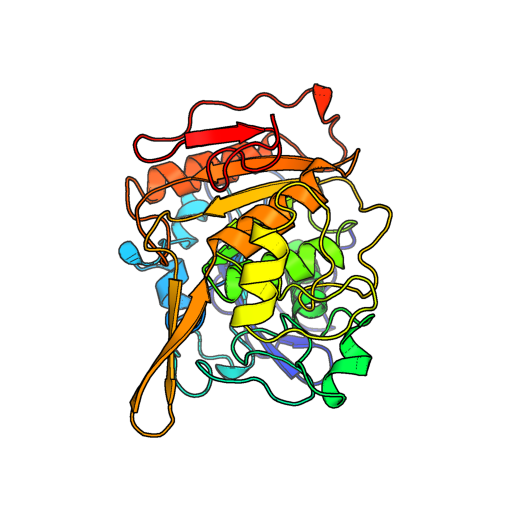422 O O . PRO A 1 338 ? 15.751 -11.049 11.938 1.00 12.69 333 PRO A O 1
ATOM 2426 N N . PRO A 1 339 ? 17.530 -11.594 10.712 1.00 10.82 334 PRO A N 1
ATOM 2427 C CA . PRO A 1 339 ? 18.010 -12.559 11.698 1.00 10.91 334 PRO A CA 1
ATOM 2428 C C . PRO A 1 339 ? 18.358 -11.844 12.990 1.00 11.79 334 PRO A C 1
ATOM 2429 O O . PRO A 1 339 ? 18.560 -10.641 13.038 1.00 11.91 334 PRO A O 1
ATOM 2433 N N . GLU A 1 340 ? 18.530 -12.651 14.027 1.00 13.00 335 GLU A N 1
ATOM 2434 C CA . GLU A 1 340 ? 18.957 -12.114 15.301 1.00 13.91 335 GLU A CA 1
ATOM 2435 C C . GLU A 1 340 ? 20.336 -11.457 15.117 1.00 13.89 335 GLU A C 1
ATOM 2436 O O . GLU A 1 340 ? 21.187 -12.004 14.435 1.00 14.13 335 GLU A O 1
ATOM 2442 N N . GLY A 1 341 ? 20.494 -10.280 15.701 1.00 13.33 336 GLY A N 1
ATOM 2443 C CA . GLY A 1 341 ? 21.751 -9.538 15.595 1.00 13.12 336 GLY A CA 1
ATOM 2444 C C . GLY A 1 341 ? 21.627 -8.334 14.687 1.00 14.80 336 GLY A C 1
ATOM 2445 O O . GLY A 1 341 ? 22.594 -7.565 14.565 1.00 15.24 336 GLY A O 1
ATOM 2446 N N . TYR A 1 342 ? 20.453 -8.148 14.078 1.00 13.19 337 TYR A N 1
ATOM 2447 C CA . TYR A 1 342 ? 20.206 -7.030 13.143 1.00 12.66 337 TYR A CA 1
ATOM 2448 C C . TYR A 1 342 ? 18.903 -6.334 13.451 1.00 13.81 337 TYR A C 1
ATOM 2449 O O . TYR A 1 342 ? 17.914 -6.987 13.867 1.00 14.86 337 TYR A O 1
ATOM 2458 N N . THR A 1 343 ? 18.891 -5.016 13.232 1.00 13.22 338 THR A N 1
ATOM 2459 C CA . THR A 1 343 ? 17.660 -4.230 13.408 1.00 14.62 338 THR A CA 1
ATOM 2460 C C . THR A 1 343 ? 17.554 -3.434 12.115 1.00 13.98 338 THR A C 1
ATOM 2461 O O . THR A 1 343 ? 18.515 -2.738 11.738 1.00 14.06 338 THR A O 1
ATOM 2465 N N . CYS A 1 344 ? 16.415 -3.526 11.439 1.00 12.81 339 CYS A N 1
ATOM 2466 C CA . CYS A 1 344 ? 16.234 -2.877 10.152 1.00 13.23 339 CYS A CA 1
ATOM 2467 C C . CYS A 1 344 ? 14.863 -2.248 10.001 1.00 12.35 339 CYS A C 1
ATOM 2468 O O . CYS A 1 344 ? 13.881 -2.699 10.604 1.00 14.55 339 CYS A O 1
ATOM 2471 N N . HIS A 1 345 ? 14.782 -1.209 9.178 1.00 12.09 340 HIS A N 1
ATOM 2472 C CA . HIS A 1 345 ? 13.480 -0.608 8.884 1.00 11.83 340 HIS A CA 1
ATOM 2473 C C . HIS A 1 345 ? 13.570 0.116 7.558 1.00 11.87 340 HIS A C 1
ATOM 2474 O O . HIS A 1 345 ? 14.675 0.409 7.073 1.00 11.99 340 HIS A O 1
ATOM 2481 N N . VAL A 1 346 ? 12.421 0.400 6.936 1.00 11.37 341 VAL A N 1
ATOM 2482 C CA . VAL A 1 346 ? 12.418 1.157 5.712 1.00 12.22 341 VAL A CA 1
ATOM 2483 C C . VAL A 1 346 ? 12.638 2.628 6.075 1.00 13.21 341 VAL A C 1
ATOM 2484 O O . VAL A 1 346 ? 12.035 3.131 7.035 1.00 16.20 341 VAL A O 1
ATOM 2488 N N . GLY A 1 347 ? 13.474 3.324 5.312 1.00 11.31 342 GLY A N 1
ATOM 2489 C CA . GLY A 1 347 ? 13.699 4.729 5.539 1.00 11.30 342 GLY A CA 1
ATOM 2490 C C . GLY A 1 347 ? 15.130 5.023 5.852 1.00 11.31 342 GLY A C 1
ATOM 2491 O O . GLY A 1 347 ? 16.004 4.151 5.731 1.00 10.79 342 GLY A O 1
ATOM 2492 N N . PRO A 1 348 ? 15.403 6.239 6.290 1.00 11.30 343 PRO A N 1
ATOM 2493 C CA . PRO A 1 348 ? 16.780 6.601 6.647 1.00 11.53 343 PRO A CA 1
ATOM 2494 C C . PRO A 1 348 ? 17.166 6.047 8.016 1.00 11.11 343 PRO A C 1
ATOM 2495 O O . PRO A 1 348 ? 16.310 5.627 8.803 1.00 13.19 343 PRO A O 1
ATOM 2499 N N . PHE A 1 349 ? 18.456 5.990 8.316 1.00 10.88 344 PHE A N 1
ATOM 2500 C CA . PHE A 1 349 ? 18.820 5.600 9.661 1.00 11.86 344 PHE A CA 1
ATOM 2501 C C . PHE A 1 349 ? 18.257 6.621 10.646 1.00 12.16 344 PHE A C 1
ATOM 2502 O O . PHE A 1 349 ? 18.157 7.821 10.328 1.00 13.28 344 PHE A O 1
ATOM 2510 N N . THR A 1 350 ? 17.871 6.129 11.825 1.00 14.29 345 THR A N 1
ATOM 2511 C CA . THR A 1 350 ? 17.352 7.005 12.866 1.00 16.73 345 THR A CA 1
ATOM 2512 C C . THR A 1 350 ? 18.089 6.818 14.157 1.00 18.17 345 THR A C 1
ATOM 2513 O O . THR A 1 350 ? 18.010 7.684 15.035 1.00 21.81 345 THR A O 1
ATOM 2517 N N . GLY A 1 351 ? 18.826 5.733 14.313 1.00 18.23 346 GLY A N 1
ATOM 2518 C CA . GLY A 1 351 ? 19.471 5.582 15.614 1.00 20.35 346 GLY A CA 1
ATOM 2519 C C . GLY A 1 351 ? 20.923 5.987 15.704 1.00 19.95 346 GLY A C 1
ATOM 2520 O O . GLY A 1 351 ? 21.583 5.661 16.699 1.00 19.71 346 GLY A O 1
ATOM 2521 N N . LEU A 1 352 ? 21.421 6.708 14.702 1.00 16.88 347 LEU A N 1
ATOM 2522 C CA . LEU A 1 352 ? 22.847 7.074 14.648 1.00 15.70 347 LEU A CA 1
ATOM 2523 C C . LEU A 1 352 ? 23.175 8.464 15.178 1.00 14.58 347 LEU A C 1
ATOM 2524 O O . LEU A 1 352 ? 24.298 8.707 15.670 1.00 15.95 347 LEU A O 1
ATOM 2529 N N . TYR A 1 353 ? 22.202 9.372 15.077 1.00 14.65 348 TYR A N 1
ATOM 2530 C CA . TYR A 1 353 ? 22.345 10.742 15.573 1.00 16.32 348 TYR A CA 1
ATOM 2531 C C . TYR A 1 353 ? 21.070 11.145 16.315 1.00 17.45 348 TYR A C 1
ATOM 2532 O O . TYR A 1 353 ? 19.984 10.719 15.978 1.00 19.32 348 TYR A O 1
ATOM 2541 N N . ALA A 1 354 ? 21.229 11.991 17.307 1.00 21.86 349 ALA A N 1
ATOM 2542 C CA . ALA A 1 354 ? 20.081 12.471 18.075 1.00 25.44 349 ALA A CA 1
ATOM 2543 C C . ALA A 1 354 ? 19.150 13.247 17.166 1.00 29.21 349 ALA A C 1
ATOM 2544 O O . ALA A 1 354 ? 19.577 13.943 16.237 1.00 29.09 349 ALA A O 1
ATOM 2546 N N . SER A 1 355 ? 17.864 13.116 17.436 1.00 32.50 350 SER A N 1
ATOM 2547 C CA . SER A 1 355 ? 16.843 13.779 16.641 1.00 36.09 350 SER A CA 1
ATOM 2548 C C . SER A 1 355 ? 16.726 15.287 16.882 1.00 37.53 350 SER A C 1
ATOM 2549 O O . SER A 1 355 ? 16.894 15.751 18.005 1.00 38.27 350 SER A O 1
ATOM 2552 N N . ALA A 1 356 ? 16.424 16.048 15.827 1.00 39.65 351 ALA A N 1
ATOM 2553 C CA . ALA A 1 356 ? 16.236 17.499 15.957 1.00 40.96 351 ALA A CA 1
ATOM 2554 C C . ALA A 1 356 ? 15.277 17.744 17.133 1.00 41.60 351 ALA A C 1
ATOM 2555 O O . ALA A 1 356 ? 15.663 18.326 18.144 1.00 41.81 351 ALA A O 1
ATOM 2557 N N . TRP A 1 357 ? 14.028 17.293 16.976 1.00 42.23 352 TRP A N 1
ATOM 2558 C CA . TRP A 1 357 ? 12.997 17.431 18.015 1.00 43.08 352 TRP A CA 1
ATOM 2559 C C . TRP A 1 357 ? 13.465 16.645 19.250 1.00 43.87 352 TRP A C 1
ATOM 2560 O O . TRP A 1 357 ? 13.214 17.079 20.397 1.00 44.11 352 TRP A O 1
#

Nearest PDB structures (foldseek):
  3wwc-assembly1_A  TM=1.003E+00  e=2.138E-80  Pseudomonas sp. VM15C
  3wl6-assembly1_A  TM=1.002E+00  e=1.394E-76  Pseudomonas sp.
  3wwd-assembly1_A  TM=1.003E+00  e=4.211E-76  Pseudomonas sp. VM15C
  3wl6-assembly2_B  TM=1.001E+00  e=2.019E-72  Pseudomonas sp.
  3wla-assembly3_C  TM=9.884E-01  e=5.607E-57  Sphingopyxis sp. 113P3

Sequence (335 aa):
VKWECPAGYEVKEGLNVDFPHKGMKRAFIVYPAKNVSGPAPVWVPMTGSVESTNDNLTVARSGANSILADHGYTVIAPVRACANQDPNIRGERCNGPGSNGWNWNPWFEGRAADPSGEHWKNDEGPDSSFFVAMVQCVGTKYKLDARRLFLGGIASGGTMTNRALLFRSNFWAGGLPISGEWYVTSDDGTPLSFDDARAAVAAAPTKIHQGRVGPYPLPAKVGPLIVMTVWGGEKDLWNCTRPDGSRFLCADYRPSTQAGSNFFSAQPDVVHVACSSTHGHMWPQLNTQEFNRWALDTLASHPKGSDPRSFKLTQPPEGYTCHVGPFTGLYASAW

Radius of gyration: 18.23 Å; Cα contacts (8 Å, |Δi|>4): 836; chains: 1; bounding box: 52×48×48 Å

CATH classification: 3.40.50.1820

Organism: Pseudomonas sp. (NCBI:txid306)

Secondary structure (DSSP, 8-state):
-----STT----SEEEEEEEETTEEEEEEEEPPSS--SSEEEEEEE--SSS-HHHHHH-GGGT-GGGGGGGT-EEEEEPPGGGTT-TT--STTTSSB--TTBSBTTSS-SB-SSGGGGGGGS---HHHHHHHHHHHHHTTTS-EEEEEEEEEEETHHHHHHHHHHHH-TTT-SEEEEES----BB-TT--B--HHHHHHHHHHSTTS---BTTS-SSPPS---SEEEEEEE--TT-EEEEE-TTS-EEEEEEHHHHHHHHHHHHHH-TTEEEEEEE-SS-SSS--TTHHHHHHHHHHHHHTS-TT--GGG----PPPTT-EEEESS--SSS----

Foldseek 3Di:
DAADADPPQDDDAAKGWQRDDPNAIWIKHKQAAPPDDAAFFAEEEEEAQFAFLVCCCCPVQQQVVSCCSPVGHIYIYTGFRQVVRDRHGGNVSQQDAPDQQAGGRRHSFFGHQDVSVVVVLAPLDGVLVVVLNSVSHVCVPGRHDQQRHEYEYFECRLSNNLASCQNPLVGHQEYERELYAFQFDQLQPNGDAQVVRVVVCLVPLQDATAHRRYHVRGDPAGFAHEYEYEDQPPQQWDWGADPVGDTHTRHDSLSGLQNSLNVQQVHQRYWYKYKYFHHYRHQDRPVSVQQVSLVSVLRVVAGGPRHNVPRDHDDGDPRMDMDTGGDDPSHDDPD

Solvent-accessible surface area: 13471 Å² total; per-residue (Å²): 90,140,83,83,37,42,111,75,42,150,17,102,108,22,66,3,66,71,0,63,30,116,89,60,126,5,1,0,19,1,71,26,22,108,154,59,116,32,84,4,22,0,1,0,1,0,2,2,8,66,37,2,5,55,9,1,1,66,56,70,138,4,0,8,0,10,75,2,5,80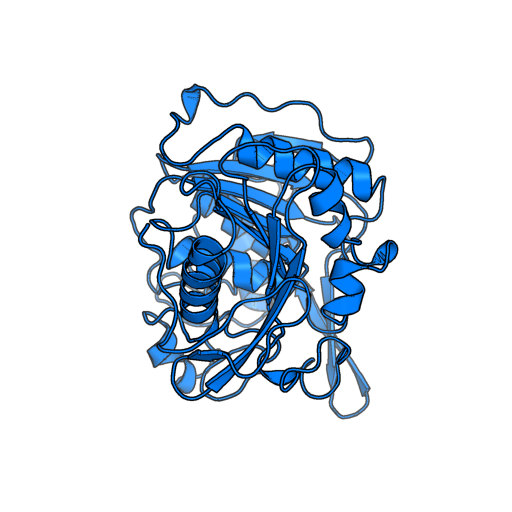,66,8,7,3,0,0,0,1,2,3,20,20,4,116,42,58,18,87,23,131,19,88,180,1,57,15,107,20,68,127,3,8,36,38,46,1,2,36,2,0,9,10,58,77,121,68,0,101,112,39,39,107,44,26,0,20,0,0,7,0,0,8,22,0,0,32,0,0,10,72,106,44,146,10,22,37,114,66,0,0,0,0,0,4,13,8,0,0,2,0,0,6,0,0,0,7,45,73,9,126,16,0,0,0,0,0,1,0,0,2,26,0,22,5,4,41,95,99,3,68,43,36,68,55,94,81,15,84,59,31,0,57,88,31,27,118,74,74,6,27,3,20,0,0,13,48,85,14,35,104,128,6,10,41,1,0,0,0,5,0,19,1,6,125,159,1,60,57,60,15,71,110,150,117,44,44,141,84,63,31,6,10,12,47,10,2,2,6,0,2,0,9,5,0,35,62,15,86,46,9,6,2,0,1,0,31,5,112,23,5,30,61,1,0,58,78,62,20,45,78,0,1,92,26,0,0,60,10,0,16,68,4,16,33,52,26,60,45,209,71,25,170,54,88,164,18,17,151,29,17,99,19,63,80,11,55,9,101,70,11,45,96,95,111,278